Protein AF-A0AAV7H1K3-F1 (afdb_monomer_lite)

pLDDT: mean 70.18, std 17.53, range [33.03, 95.19]

Secondary structure (DSSP, 8-state):
--------------HHHHHHHHHHHHHHHHHHHHHHHHHHH--HHHHHTS-HHHHHHHHHHHHHHHHHHHHHHHHHTT--SSS-THHHHHHHHHHHHHHHHH--SS-HHHHHHHHHHHHHHHHHHHHHHHS---GGGS--HHHHHHHHHHH-TT--HHHHHHHHHHHTT-S-SSSTTTTSTTS------------HHHHHHHHHHHHHHHHH--------SS---------------

Foldseek 3Di:
DDDDDDPDPPPPDPVVVVVVVVVVVVVVVVLVVVVVVLVVCPDPVNLVPDDLVVSLVSLLVVLVSVLVVLCVVCVVLVHDPVPDPVNVLSVVVSVLSSVCSNDVDDCVVVSVVVVVVSVVVSVVVVVVSVDDDPPVPPPQLVVVLVVVCVVCVPDDPVRNVVSVCVNVVVDPPDDDVPPPVPDDDDDDDDDDDPPPVNVVVVVVVVVCCVVPDDPDPDPPDPDDDPDDPDDDDDDDD

Sequence (237 aa):
MGGQRSEIGDTVIPVAVLESLRESLSCVDELKGNIERFLLLAEPDVLAELTPLQRARAFLVMATSASALFSVRLRCSGIRTDEHPIRTELVSFAVLLVRCAVDDSHIGFLLQERLGLHEDKLRKYNDWNKAPLRPSLKLNPQAATRFIERSLPDLAPEQRKSLHDISRGKGDRTTSFMTSRAKKKAKYQSPEKQSVRAAAQEFLEKAARELFGSNDSSVKGPLQHLNSDNEYNEQMD

Structure (mmCIF, N/CA/C/O backbone):
data_AF-A0AAV7H1K3-F1
#
_entry.id   AF-A0AAV7H1K3-F1
#
loop_
_atom_site.group_PDB
_atom_site.id
_atom_site.type_symbol
_atom_site.label_atom_id
_atom_site.label_alt_id
_atom_site.label_comp_id
_atom_site.label_asym_id
_atom_site.label_entity_id
_atom_site.label_seq_id
_atom_site.pdbx_PDB_ins_code
_atom_site.Cartn_x
_atom_site.Cartn_y
_atom_site.Cartn_z
_atom_site.occupancy
_atom_site.B_iso_or_equiv
_atom_site.auth_seq_id
_atom_site.auth_comp_id
_atom_site.auth_asym_id
_atom_site.auth_atom_id
_atom_site.pdbx_PDB_model_num
ATOM 1 N N . MET A 1 1 ? 0.517 -18.044 -51.514 1.00 36.69 1 MET A N 1
ATOM 2 C CA . MET A 1 1 ? 0.903 -16.763 -50.884 1.00 36.69 1 MET A CA 1
ATOM 3 C C . MET A 1 1 ? 0.622 -16.869 -49.389 1.00 36.69 1 MET A C 1
ATOM 5 O O . MET A 1 1 ? -0.477 -16.557 -48.959 1.00 36.69 1 MET A O 1
ATOM 9 N N . GLY A 1 2 ? 1.559 -17.428 -48.619 1.00 33.03 2 GLY A N 1
ATOM 10 C CA . GLY A 1 2 ? 1.433 -17.577 -47.166 1.00 33.03 2 GLY A CA 1
ATOM 11 C C . GLY A 1 2 ? 2.314 -16.543 -46.477 1.00 33.03 2 GLY A C 1
ATOM 12 O O . GLY A 1 2 ? 3.533 -16.677 -46.498 1.00 33.03 2 GLY A O 1
ATOM 13 N N . GLY A 1 3 ? 1.704 -15.491 -45.935 1.00 35.22 3 GLY A N 1
ATOM 14 C CA . GLY A 1 3 ? 2.397 -14.481 -45.141 1.00 35.22 3 GLY A CA 1
ATOM 15 C C . GLY A 1 3 ? 2.589 -14.989 -43.718 1.00 35.22 3 GLY A C 1
ATOM 16 O O . GLY A 1 3 ? 1.637 -15.019 -42.943 1.00 35.22 3 GLY A O 1
ATOM 17 N N . GLN A 1 4 ? 3.810 -15.399 -43.379 1.00 38.25 4 GLN A N 1
ATOM 18 C CA . GLN A 1 4 ? 4.185 -15.656 -41.992 1.00 38.25 4 GLN A CA 1
ATOM 19 C C . GLN A 1 4 ? 4.263 -14.316 -41.253 1.00 38.25 4 GLN A C 1
ATOM 21 O O . GLN A 1 4 ? 5.035 -13.426 -41.614 1.00 38.25 4 GLN A O 1
ATOM 26 N N . ARG A 1 5 ? 3.401 -14.173 -40.239 1.00 38.81 5 ARG A N 1
ATOM 27 C CA . ARG A 1 5 ? 3.454 -13.113 -39.230 1.00 38.81 5 ARG A CA 1
ATOM 28 C C . ARG A 1 5 ? 4.834 -13.140 -38.577 1.00 38.81 5 ARG A C 1
ATOM 30 O O . ARG A 1 5 ? 5.255 -14.171 -38.069 1.00 38.81 5 ARG A O 1
ATOM 37 N N . SER A 1 6 ? 5.502 -11.993 -38.598 1.00 39.59 6 SER A N 1
ATOM 38 C CA . SER A 1 6 ? 6.749 -11.751 -37.882 1.00 39.59 6 SER A CA 1
ATOM 39 C C . SER A 1 6 ? 6.513 -11.949 -36.385 1.00 39.59 6 SER A C 1
ATOM 41 O O . SER A 1 6 ? 5.816 -11.151 -35.760 1.00 39.59 6 SER A O 1
ATOM 43 N N . GLU A 1 7 ? 7.082 -13.013 -35.830 1.00 41.59 7 GLU A N 1
ATOM 44 C CA . GLU A 1 7 ? 7.190 -13.221 -34.391 1.00 41.59 7 GLU A CA 1
ATOM 45 C C . GLU A 1 7 ? 8.061 -12.099 -33.817 1.00 41.59 7 GLU A C 1
ATOM 47 O O . GLU A 1 7 ? 9.241 -11.948 -34.141 1.00 41.59 7 GLU A O 1
ATOM 52 N N . ILE A 1 8 ? 7.427 -11.238 -33.027 1.00 46.75 8 ILE A N 1
ATOM 53 C CA . ILE A 1 8 ? 8.105 -10.283 -32.159 1.00 46.75 8 ILE A CA 1
ATOM 54 C C . ILE A 1 8 ? 8.870 -11.142 -31.157 1.00 46.75 8 ILE A C 1
ATOM 56 O O . ILE A 1 8 ? 8.252 -11.955 -30.478 1.00 46.75 8 ILE A O 1
ATOM 60 N N . GLY A 1 9 ? 10.198 -11.003 -31.119 1.00 43.25 9 GLY A N 1
ATOM 61 C CA . GLY A 1 9 ? 11.055 -11.712 -30.175 1.00 43.25 9 GLY A CA 1
ATOM 62 C C . GLY A 1 9 ? 10.531 -11.527 -28.758 1.00 43.25 9 GLY A C 1
ATOM 63 O O . GLY A 1 9 ? 10.649 -10.444 -28.187 1.00 43.25 9 GLY A O 1
ATOM 64 N N . ASP A 1 10 ? 9.914 -12.586 -28.250 1.00 49.34 10 ASP A N 1
ATOM 65 C CA . ASP A 1 10 ? 9.317 -12.669 -26.932 1.00 49.34 10 ASP A CA 1
ATOM 66 C C . ASP A 1 10 ? 10.449 -12.486 -25.918 1.00 49.34 10 ASP A C 1
ATOM 68 O O . ASP A 1 10 ? 11.367 -13.306 -25.829 1.00 49.34 10 ASP A O 1
ATOM 72 N N . THR A 1 11 ? 10.474 -11.363 -25.200 1.00 57.22 11 THR A N 1
ATOM 73 C CA . THR A 1 11 ? 11.282 -11.265 -23.984 1.00 57.22 11 THR A CA 1
ATOM 74 C C . THR A 1 11 ? 10.721 -12.304 -23.030 1.00 57.22 11 THR A C 1
ATOM 76 O O . THR A 1 11 ? 9.735 -12.035 -22.352 1.00 57.22 11 THR A O 1
ATOM 79 N N . VAL A 1 12 ? 11.311 -13.501 -23.037 1.00 77.00 12 VAL A N 1
ATOM 80 C CA . VAL A 1 12 ? 10.865 -14.641 -22.235 1.00 77.00 12 VAL A CA 1
ATOM 81 C C . VAL A 1 12 ? 11.054 -14.285 -20.765 1.00 77.00 12 VAL A C 1
ATOM 83 O O . VAL A 1 12 ? 12.130 -14.450 -20.189 1.00 77.00 12 VAL A O 1
ATOM 86 N N . ILE A 1 13 ? 10.007 -13.723 -20.164 1.00 80.88 13 ILE A N 1
ATOM 87 C CA . ILE A 1 13 ? 9.922 -13.523 -18.723 1.00 80.88 13 ILE A CA 1
ATOM 88 C C . ILE A 1 13 ? 9.942 -14.926 -18.108 1.00 80.88 13 ILE A C 1
ATOM 90 O O . ILE A 1 13 ? 9.146 -15.771 -18.528 1.00 80.88 13 ILE A O 1
ATOM 94 N N . PRO A 1 14 ? 10.830 -15.215 -17.140 1.00 90.62 14 PRO A N 1
ATOM 95 C CA . PRO A 1 14 ? 10.857 -16.525 -16.511 1.00 90.62 14 PRO A CA 1
ATOM 96 C C . PRO A 1 14 ? 9.479 -16.865 -15.942 1.00 90.62 14 PRO A C 1
ATOM 98 O O . PRO A 1 14 ? 8.889 -16.054 -15.229 1.00 90.62 14 PRO A O 1
ATOM 101 N N . VAL A 1 15 ? 8.983 -18.072 -16.219 1.00 88.62 15 VAL A N 1
ATOM 102 C CA . VAL A 1 15 ? 7.660 -18.529 -15.755 1.00 88.62 15 VAL A CA 1
ATOM 103 C C . VAL A 1 15 ? 7.523 -18.375 -14.238 1.00 88.62 15 VAL A C 1
ATOM 105 O O . VAL A 1 15 ? 6.492 -17.920 -13.762 1.00 88.62 15 VAL A O 1
ATOM 108 N N . ALA A 1 16 ? 8.598 -18.625 -13.486 1.00 91.38 16 ALA A N 1
ATOM 109 C CA . ALA A 1 16 ? 8.637 -18.413 -12.039 1.00 91.38 16 ALA A CA 1
ATOM 110 C C . ALA A 1 16 ? 8.295 -16.968 -11.616 1.00 91.38 16 ALA A C 1
ATOM 112 O O . ALA A 1 16 ? 7.632 -16.761 -10.604 1.00 91.38 16 ALA A O 1
ATOM 113 N N . VAL A 1 17 ? 8.711 -15.963 -12.395 1.00 90.81 17 VAL A N 1
ATOM 114 C CA . VAL A 1 17 ? 8.380 -14.555 -12.129 1.00 90.81 17 VAL A CA 1
ATOM 115 C C . VAL A 1 17 ? 6.903 -14.292 -12.419 1.00 90.81 17 VAL A C 1
ATOM 117 O O . VAL A 1 17 ? 6.251 -13.598 -11.646 1.00 90.81 17 VAL A O 1
ATOM 120 N N . LEU A 1 18 ? 6.358 -14.858 -13.499 1.00 90.69 18 LEU A N 1
ATOM 121 C CA . LEU A 1 18 ? 4.937 -14.713 -13.835 1.00 90.69 18 LEU A CA 1
ATOM 122 C C . LEU A 1 18 ? 4.026 -15.370 -12.795 1.00 90.69 18 LEU A C 1
ATOM 124 O O . LEU A 1 18 ? 3.034 -14.763 -12.398 1.00 90.69 18 LEU A O 1
ATOM 128 N N . GLU A 1 19 ? 4.374 -16.568 -12.328 1.00 93.56 19 GLU A N 1
ATOM 129 C CA . GLU A 1 19 ? 3.621 -17.255 -11.275 1.00 93.56 19 GLU A CA 1
ATOM 130 C C . GLU A 1 19 ? 3.705 -16.490 -9.949 1.00 93.56 19 GLU A C 1
ATOM 132 O O . GLU A 1 19 ? 2.672 -16.199 -9.352 1.00 93.56 19 GLU A O 1
ATOM 137 N N . SER A 1 20 ? 4.888 -16.001 -9.556 1.00 93.69 20 SER A N 1
ATOM 138 C CA . SER A 1 20 ? 5.027 -15.163 -8.355 1.00 93.69 20 SER A CA 1
ATOM 139 C C . SER A 1 20 ? 4.220 -13.856 -8.436 1.00 93.69 20 SER A C 1
ATOM 141 O O . SER A 1 20 ? 3.643 -13.406 -7.441 1.00 93.69 20 SER A O 1
ATOM 143 N N . LEU A 1 21 ? 4.126 -13.246 -9.624 1.00 91.19 21 LEU A N 1
ATOM 144 C CA . LEU A 1 21 ? 3.277 -12.073 -9.853 1.00 91.19 21 LEU A CA 1
ATOM 145 C C . LEU A 1 21 ? 1.785 -12.414 -9.764 1.00 91.19 21 LEU A C 1
ATOM 147 O O . LEU A 1 21 ? 1.028 -11.634 -9.188 1.00 91.19 21 LEU A O 1
ATOM 151 N N . ARG A 1 22 ? 1.357 -13.561 -10.305 1.00 93.12 22 ARG A N 1
ATOM 152 C CA . ARG A 1 22 ? -0.032 -14.041 -10.203 1.00 93.12 22 ARG A CA 1
ATOM 153 C C . ARG A 1 22 ? -0.428 -14.323 -8.761 1.00 93.12 22 ARG A C 1
ATOM 155 O O . ARG A 1 22 ? -1.486 -13.872 -8.332 1.00 93.12 22 ARG A O 1
ATOM 162 N N . GLU A 1 23 ? 0.432 -15.003 -8.011 1.00 95.19 23 GLU A N 1
ATOM 163 C CA . GLU A 1 23 ? 0.243 -15.249 -6.580 1.00 95.19 23 GLU A CA 1
ATOM 164 C C . GLU A 1 23 ? 0.133 -13.930 -5.812 1.00 95.19 23 GLU A C 1
ATOM 166 O O . GLU A 1 23 ? -0.815 -13.721 -5.057 1.00 95.19 23 GLU A O 1
ATOM 171 N N . SER A 1 24 ? 1.056 -12.995 -6.062 1.00 91.31 24 SER A N 1
ATOM 172 C CA . SER A 1 24 ? 1.040 -11.676 -5.422 1.00 91.31 24 SER A CA 1
ATOM 173 C C . SER A 1 24 ? -0.242 -10.899 -5.735 1.00 91.31 24 SER A C 1
ATOM 175 O O . SER A 1 24 ? -0.800 -10.263 -4.843 1.00 91.31 24 SER A O 1
ATOM 177 N N . LEU A 1 25 ? -0.732 -10.963 -6.977 1.00 92.38 25 LEU A N 1
ATOM 178 C CA . LEU A 1 25 ? -1.988 -10.329 -7.381 1.00 92.38 25 LEU A CA 1
ATOM 179 C C . LEU A 1 25 ? -3.192 -10.958 -6.666 1.00 92.38 25 LEU A C 1
ATOM 181 O O . LEU A 1 25 ? -3.999 -10.229 -6.097 1.00 92.38 25 LEU A O 1
ATOM 185 N N . SER A 1 26 ? -3.264 -12.292 -6.617 1.00 94.81 26 SER A N 1
ATOM 186 C CA . SER A 1 26 ? -4.319 -13.013 -5.893 1.00 94.81 26 SER A CA 1
ATOM 187 C C . SER A 1 26 ? -4.345 -12.641 -4.406 1.00 94.81 26 SER A C 1
ATOM 189 O O . SER A 1 26 ? -5.413 -12.396 -3.848 1.00 94.81 26 SER A O 1
ATOM 191 N N . CYS A 1 27 ? -3.174 -12.538 -3.768 1.00 91.69 27 CYS A N 1
ATOM 192 C CA . CYS A 1 27 ? -3.054 -12.096 -2.378 1.00 91.69 27 CYS A CA 1
ATOM 193 C C . CYS A 1 27 ? -3.555 -10.656 -2.176 1.00 91.69 27 CYS A C 1
ATOM 195 O O . CYS A 1 27 ? -4.186 -10.354 -1.164 1.00 91.69 27 CYS A O 1
ATOM 197 N N . VAL A 1 28 ? -3.279 -9.751 -3.123 1.00 90.06 28 VAL A N 1
ATOM 198 C CA . VAL A 1 28 ? -3.756 -8.359 -3.063 1.00 90.06 28 VAL A CA 1
ATOM 199 C C . VAL A 1 28 ? -5.277 -8.285 -3.217 1.00 90.06 28 VAL A C 1
ATOM 201 O O . VAL A 1 28 ? -5.910 -7.513 -2.497 1.00 90.06 28 VAL A O 1
ATOM 204 N N . ASP A 1 29 ? -5.869 -9.093 -4.096 1.00 92.06 29 ASP A N 1
ATOM 205 C CA . ASP A 1 29 ? -7.324 -9.146 -4.280 1.00 92.06 29 ASP A CA 1
ATOM 206 C C . ASP A 1 29 ? -8.043 -9.692 -3.036 1.00 92.06 29 ASP A C 1
ATOM 208 O O . ASP A 1 29 ? -9.052 -9.131 -2.599 1.00 92.06 29 ASP A O 1
ATOM 212 N N . GLU A 1 30 ? -7.496 -10.733 -2.405 1.00 93.69 30 GLU A N 1
ATOM 213 C CA . GLU A 1 30 ? -8.017 -11.251 -1.137 1.00 93.69 30 GLU A CA 1
ATOM 214 C C . GLU A 1 30 ? -7.911 -10.206 -0.016 1.00 93.69 30 GLU A C 1
ATOM 216 O O . GLU A 1 30 ? -8.881 -9.943 0.705 1.00 93.69 30 GLU A O 1
ATOM 221 N N . LEU A 1 31 ? -6.748 -9.554 0.101 1.00 88.88 31 LEU A N 1
ATOM 222 C CA . LEU A 1 31 ? -6.521 -8.492 1.076 1.00 88.88 31 LEU A CA 1
ATOM 223 C C . LEU A 1 31 ? -7.506 -7.337 0.884 1.00 88.88 31 LEU A C 1
ATOM 225 O O . LEU A 1 31 ? -8.055 -6.836 1.865 1.00 88.88 31 LEU A O 1
ATOM 229 N N . LYS A 1 32 ? -7.762 -6.936 -0.366 1.00 89.94 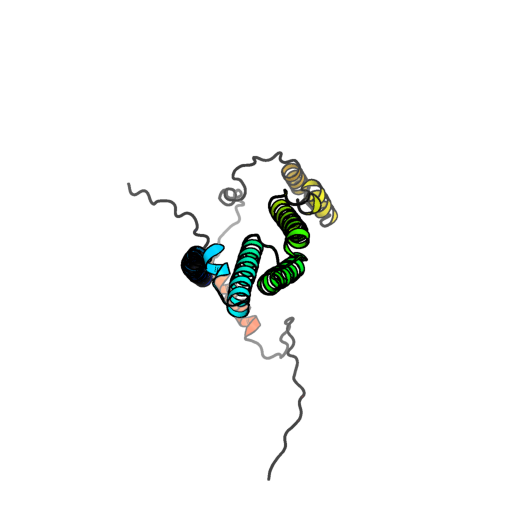32 LYS A N 1
ATOM 230 C CA . LYS A 1 32 ? -8.749 -5.907 -0.701 1.00 89.94 32 LYS A CA 1
ATOM 231 C C . LYS A 1 32 ? -10.130 -6.287 -0.171 1.00 89.94 32 LYS A C 1
ATOM 233 O O . LYS A 1 32 ? -10.723 -5.496 0.558 1.00 89.94 32 LYS A O 1
ATOM 238 N N . GLY A 1 33 ? -10.610 -7.496 -0.465 1.00 92.94 33 GLY A N 1
ATOM 239 C CA . GLY A 1 33 ? -11.918 -7.954 0.007 1.00 92.94 33 GLY A CA 1
ATOM 240 C C . GLY A 1 33 ? -12.025 -7.991 1.536 1.00 92.94 33 GLY A C 1
ATOM 241 O O . GLY A 1 33 ? -13.049 -7.605 2.100 1.00 92.94 33 GLY A O 1
ATOM 242 N N . ASN A 1 34 ? -10.959 -8.407 2.225 1.00 90.81 34 ASN A N 1
ATOM 243 C CA . ASN A 1 34 ? -10.920 -8.431 3.689 1.00 90.81 34 ASN A CA 1
ATOM 244 C C . ASN A 1 34 ? -10.911 -7.023 4.299 1.00 90.81 34 ASN A C 1
ATOM 246 O O . ASN A 1 34 ? -11.650 -6.767 5.250 1.00 90.81 34 ASN A O 1
ATOM 250 N N . ILE A 1 35 ? -10.120 -6.102 3.741 1.00 89.94 35 ILE A N 1
ATOM 251 C CA . ILE A 1 35 ? -10.057 -4.713 4.210 1.00 89.94 35 ILE A CA 1
ATOM 252 C C . ILE A 1 35 ? -11.375 -3.990 3.947 1.00 89.94 35 ILE A C 1
ATOM 254 O O . ILE A 1 35 ? -11.854 -3.298 4.835 1.00 89.94 35 ILE A O 1
ATOM 258 N N . GLU A 1 36 ? -11.998 -4.169 2.782 1.00 91.06 36 GLU A N 1
ATOM 259 C CA . GLU A 1 36 ? -13.300 -3.561 2.482 1.00 91.06 36 GLU A CA 1
ATOM 260 C C . GLU A 1 36 ? -14.372 -4.021 3.476 1.00 91.06 36 GLU A C 1
ATOM 262 O O . GLU A 1 36 ? -15.069 -3.191 4.055 1.00 91.06 36 GLU A O 1
ATOM 267 N N . ARG A 1 37 ? -14.451 -5.328 3.759 1.00 91.81 37 ARG A N 1
ATOM 268 C CA . ARG A 1 37 ? -15.364 -5.864 4.785 1.00 91.81 37 ARG A CA 1
ATOM 269 C C . ARG A 1 37 ? -15.072 -5.301 6.169 1.00 91.81 37 ARG A C 1
ATOM 271 O O . ARG A 1 37 ? -15.999 -4.959 6.893 1.00 91.81 37 ARG A O 1
ATOM 278 N N . PHE A 1 38 ? -13.798 -5.215 6.538 1.00 90.31 38 PHE A N 1
ATOM 279 C CA . PHE A 1 38 ? -13.403 -4.662 7.825 1.00 90.31 38 PHE A CA 1
ATOM 280 C C . PHE A 1 38 ? -13.792 -3.182 7.937 1.00 90.31 38 PHE A C 1
ATOM 282 O O . PHE A 1 38 ? -14.374 -2.788 8.940 1.00 90.31 38 PHE A O 1
ATOM 289 N N . LEU A 1 39 ? -13.523 -2.375 6.907 1.00 88.31 39 LEU A N 1
ATOM 290 C CA . LEU A 1 39 ? -13.842 -0.945 6.887 1.00 88.31 39 LEU A CA 1
ATOM 291 C C . LEU A 1 39 ? -15.350 -0.681 6.921 1.00 88.31 39 LEU A C 1
ATOM 293 O O . LEU A 1 39 ? -15.766 0.260 7.585 1.00 88.31 39 LEU A O 1
ATOM 297 N N . LEU A 1 40 ? -16.160 -1.528 6.277 1.00 89.81 40 LEU A N 1
ATOM 298 C CA . LEU A 1 40 ? -17.624 -1.460 6.369 1.00 89.81 40 LEU A CA 1
ATOM 299 C C . LEU A 1 40 ? -18.142 -1.690 7.796 1.00 89.81 40 LEU A C 1
ATOM 301 O O . LEU A 1 40 ? -19.179 -1.154 8.161 1.00 89.81 40 LEU A O 1
ATOM 305 N N . LEU A 1 41 ? -17.441 -2.496 8.598 1.00 87.50 41 LEU A N 1
ATOM 306 C CA . LEU A 1 41 ? -17.799 -2.766 9.996 1.00 87.50 41 LEU A CA 1
ATOM 307 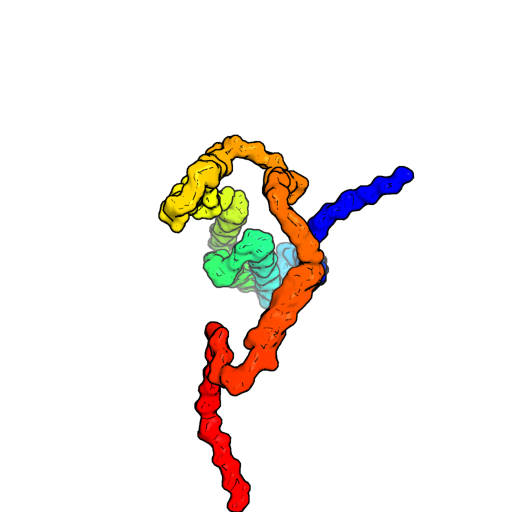C C . LEU A 1 41 ? -17.135 -1.792 10.981 1.00 87.50 41 LEU A C 1
ATOM 309 O O . LEU A 1 41 ? -17.549 -1.705 12.134 1.00 87.50 41 LEU A O 1
ATOM 313 N N . ALA A 1 42 ? -16.098 -1.077 10.547 1.00 85.62 42 ALA A N 1
ATOM 314 C CA . ALA A 1 42 ? -15.313 -0.149 11.354 1.00 85.62 42 ALA A CA 1
ATOM 315 C C . ALA A 1 42 ? -15.846 1.292 11.256 1.00 85.62 42 ALA A C 1
ATOM 317 O O . ALA A 1 42 ? -15.066 2.245 11.184 1.00 85.62 42 ALA A O 1
ATOM 318 N N . GLU A 1 43 ? -17.171 1.457 11.242 1.00 86.75 43 GLU A N 1
ATOM 319 C CA . GLU A 1 43 ? -17.791 2.780 11.314 1.00 86.75 43 GLU A CA 1
ATOM 320 C C . GLU A 1 43 ? -17.542 3.423 12.690 1.00 86.75 43 GLU A C 1
ATOM 322 O O . GLU A 1 43 ? -17.520 2.711 13.697 1.00 86.75 43 GLU A O 1
ATOM 327 N N . PRO A 1 44 ? -17.367 4.756 12.772 1.00 81.62 44 PRO A N 1
ATOM 328 C CA . PRO A 1 44 ? -17.051 5.441 14.026 1.00 81.62 44 PRO A CA 1
ATOM 329 C C . PRO A 1 44 ? -18.034 5.129 15.159 1.00 81.62 44 PRO A C 1
ATOM 331 O O . PRO A 1 44 ? -17.601 4.868 16.281 1.00 81.62 44 PRO A O 1
ATOM 334 N N . ASP A 1 45 ? -19.329 5.088 14.845 1.00 84.00 45 ASP A N 1
ATOM 335 C CA . ASP A 1 45 ? -20.393 4.821 15.816 1.00 84.00 45 ASP A CA 1
ATOM 336 C C . ASP A 1 45 ? -20.351 3.361 16.292 1.00 84.00 45 ASP A C 1
ATOM 338 O O . ASP A 1 45 ? -20.422 3.086 17.486 1.00 84.00 45 ASP A O 1
ATOM 342 N N . VAL A 1 46 ? -20.113 2.413 15.378 1.00 86.44 46 VAL A N 1
ATOM 343 C CA . VAL A 1 46 ? -19.964 0.984 15.706 1.00 86.44 46 VAL A CA 1
ATOM 344 C C . VAL A 1 46 ? -18.710 0.738 16.546 1.00 86.44 46 VAL A C 1
ATOM 346 O O . VAL A 1 46 ? -18.729 -0.048 17.492 1.00 86.44 46 VAL A O 1
ATOM 349 N N . LEU A 1 47 ? -17.609 1.423 16.228 1.00 85.00 47 LEU A N 1
ATOM 350 C CA . LEU A 1 47 ? -16.370 1.345 16.997 1.00 85.00 47 LEU A CA 1
ATOM 351 C C . LEU A 1 47 ? -16.522 1.960 18.391 1.00 85.00 47 LEU A C 1
ATOM 353 O O . LEU A 1 47 ? -15.855 1.490 19.312 1.00 85.00 47 LEU A O 1
ATOM 357 N N . ALA A 1 48 ? -17.365 2.983 18.560 1.00 84.50 48 ALA A N 1
ATOM 358 C CA . ALA A 1 48 ? -17.622 3.618 19.850 1.00 84.50 48 ALA A CA 1
ATOM 359 C C . ALA A 1 48 ? -18.357 2.689 20.833 1.00 84.50 48 ALA A C 1
ATOM 361 O O . ALA A 1 48 ? -18.078 2.752 22.029 1.00 84.50 48 ALA A O 1
ATOM 362 N N . GLU A 1 49 ? -19.204 1.787 20.328 1.00 88.00 49 GLU A N 1
ATOM 363 C CA . GLU A 1 49 ? -19.921 0.768 21.114 1.00 88.00 49 GLU A CA 1
ATOM 364 C C . GLU A 1 49 ? -19.018 -0.391 21.589 1.00 88.00 49 GLU A C 1
ATOM 366 O O . GLU A 1 49 ? -19.398 -1.192 22.447 1.00 88.00 49 GLU A O 1
ATOM 371 N N . LEU A 1 50 ? -17.802 -0.515 21.044 1.00 84.06 50 LEU A N 1
ATOM 372 C CA . LEU A 1 50 ? -16.856 -1.551 21.457 1.00 84.06 50 LEU A CA 1
ATOM 373 C C . LEU A 1 50 ? -16.225 -1.231 22.815 1.00 84.06 50 LEU A C 1
ATOM 375 O O . LEU A 1 50 ? -15.909 -0.085 23.133 1.00 84.06 50 LEU A O 1
ATOM 379 N N . THR A 1 51 ? -15.897 -2.279 23.581 1.00 85.25 51 THR A N 1
ATOM 380 C CA . THR A 1 51 ? -15.061 -2.101 24.779 1.00 85.25 51 THR A CA 1
ATOM 381 C C . THR A 1 51 ? -13.723 -1.448 24.399 1.00 85.25 51 THR A C 1
ATOM 383 O O . THR A 1 51 ? -13.192 -1.747 23.322 1.00 85.25 51 THR A O 1
ATOM 386 N N . PRO A 1 52 ? -13.100 -0.634 25.274 1.00 81.31 52 PRO A N 1
ATOM 387 C CA . PRO A 1 52 ? -11.836 0.042 24.960 1.00 81.31 52 PRO A CA 1
ATOM 388 C C . PRO A 1 52 ? -10.742 -0.904 24.437 1.00 81.31 52 PRO A C 1
ATOM 390 O O . PRO A 1 52 ? -9.999 -0.566 23.518 1.00 81.31 52 PRO A O 1
ATOM 393 N N . LEU A 1 53 ? -10.689 -2.139 24.950 1.00 79.31 53 LEU A N 1
ATOM 394 C CA . LEU A 1 53 ? -9.766 -3.172 24.476 1.00 79.31 53 LEU A CA 1
ATOM 395 C C . LEU A 1 53 ? -10.088 -3.659 23.052 1.00 79.31 53 LEU A C 1
ATOM 397 O O . LEU A 1 53 ? -9.180 -3.824 22.237 1.00 79.31 53 LEU A O 1
ATOM 401 N N . GLN A 1 54 ? -11.361 -3.921 22.744 1.00 82.12 54 GLN A N 1
ATOM 402 C CA . GLN A 1 54 ? -11.787 -4.335 21.401 1.00 82.12 54 GLN A CA 1
ATOM 403 C C . GLN A 1 54 ? -11.586 -3.207 20.387 1.00 82.12 54 GLN A C 1
ATOM 405 O O . GLN A 1 54 ? -11.046 -3.444 19.307 1.00 82.12 54 GLN A O 1
ATOM 410 N N . ARG A 1 55 ? -11.929 -1.978 20.774 1.00 83.12 55 ARG A N 1
ATOM 411 C CA . ARG A 1 55 ? -11.701 -0.763 19.995 1.00 83.12 55 ARG A CA 1
ATOM 412 C C . ARG A 1 55 ? -10.214 -0.588 19.679 1.00 83.12 55 ARG A C 1
ATOM 414 O O . ARG A 1 55 ? -9.844 -0.457 18.515 1.00 83.12 55 ARG A O 1
ATOM 421 N N . ALA A 1 56 ? -9.338 -0.710 20.677 1.00 78.56 56 ALA A N 1
ATOM 422 C CA . ALA A 1 56 ? -7.887 -0.643 20.484 1.00 78.56 56 ALA A CA 1
ATOM 423 C C . ALA A 1 56 ? -7.353 -1.722 19.530 1.00 78.56 56 ALA A C 1
ATOM 425 O O . ALA A 1 56 ? -6.494 -1.434 18.696 1.00 78.56 56 ALA A O 1
ATOM 426 N N . ARG A 1 57 ? -7.884 -2.950 19.597 1.00 82.38 57 ARG A N 1
ATOM 427 C CA . ARG A 1 57 ? -7.536 -4.021 18.647 1.00 82.38 57 ARG A CA 1
ATOM 428 C C . ARG A 1 57 ? -7.969 -3.682 17.222 1.00 82.38 57 ARG A C 1
ATOM 430 O O . ARG A 1 57 ? -7.173 -3.872 16.307 1.00 82.38 57 ARG A O 1
ATOM 437 N N . ALA A 1 58 ? -9.175 -3.149 17.031 1.00 85.56 58 ALA A N 1
ATOM 438 C CA . ALA A 1 58 ? -9.652 -2.718 15.717 1.00 85.56 58 ALA A CA 1
ATOM 439 C C . ALA A 1 58 ? -8.749 -1.622 15.122 1.00 85.56 58 ALA A C 1
ATOM 441 O O . ALA A 1 58 ? -8.285 -1.747 13.988 1.00 85.56 58 ALA A O 1
ATOM 442 N N . PHE A 1 59 ? -8.400 -0.600 15.911 1.00 83.19 59 PHE A N 1
ATOM 443 C CA . PHE A 1 59 ? -7.481 0.460 15.483 1.00 83.19 59 PHE A CA 1
ATOM 444 C C . PHE A 1 59 ? -6.060 -0.045 15.202 1.00 83.19 59 PHE A C 1
ATOM 446 O O . PHE A 1 59 ? -5.438 0.396 14.234 1.00 83.19 59 PHE A O 1
ATOM 453 N N . LEU A 1 60 ? -5.551 -1.003 15.985 1.00 82.81 60 LEU A N 1
ATOM 454 C CA . LEU A 1 60 ? -4.262 -1.641 15.713 1.00 82.81 60 LEU A CA 1
ATOM 455 C C . LEU A 1 60 ? -4.280 -2.375 14.366 1.00 82.81 60 LEU A C 1
ATOM 457 O O . LEU A 1 60 ? -3.345 -2.232 13.577 1.00 82.81 60 LEU A O 1
ATOM 461 N N . VAL A 1 61 ? -5.343 -3.130 14.077 1.00 85.31 61 VAL A N 1
ATOM 462 C CA . VAL A 1 61 ? -5.509 -3.832 12.794 1.00 85.31 61 VAL A CA 1
ATOM 463 C C . VAL A 1 61 ? -5.579 -2.838 11.633 1.00 85.31 61 VAL A C 1
ATOM 465 O O . VAL A 1 61 ? -4.896 -3.038 10.629 1.00 85.31 61 VAL A O 1
ATOM 468 N N . MET A 1 62 ? -6.304 -1.723 11.773 1.00 83.12 62 MET A N 1
ATOM 469 C CA . MET A 1 62 ? -6.324 -0.671 10.746 1.00 83.12 62 MET A CA 1
ATOM 470 C C . MET A 1 62 ? -4.943 -0.070 10.507 1.00 83.12 62 MET A C 1
ATOM 472 O O . MET A 1 62 ? -4.491 0.023 9.366 1.00 83.12 62 MET A O 1
ATOM 476 N N . ALA A 1 63 ? -4.250 0.316 11.577 1.00 80.50 63 ALA A N 1
ATOM 477 C CA . ALA A 1 63 ? -2.960 0.978 11.468 1.00 80.50 63 ALA A CA 1
ATOM 478 C C . ALA A 1 63 ? -1.879 0.061 10.881 1.00 80.50 63 ALA A C 1
ATOM 480 O O . ALA A 1 63 ? -1.077 0.488 10.046 1.00 80.50 63 ALA A O 1
ATOM 481 N N . THR A 1 64 ? -1.867 -1.208 11.294 1.00 81.88 64 THR A N 1
ATOM 482 C CA . THR A 1 64 ? -0.945 -2.223 10.766 1.00 81.88 64 THR A CA 1
ATOM 483 C C . THR A 1 64 ? -1.234 -2.517 9.297 1.00 81.88 64 THR A C 1
ATOM 485 O O . THR A 1 64 ? -0.304 -2.498 8.490 1.00 81.88 64 THR A O 1
ATOM 488 N N . SER A 1 65 ? -2.507 -2.674 8.921 1.00 84.88 65 SER A N 1
ATOM 489 C CA . SER A 1 65 ? -2.925 -2.884 7.528 1.00 84.88 65 SER A CA 1
ATOM 490 C C . SER A 1 65 ? -2.548 -1.700 6.634 1.00 84.88 65 SER A C 1
ATOM 492 O O . SER A 1 65 ? -1.921 -1.887 5.592 1.00 84.88 65 SER A O 1
ATOM 494 N N . ALA A 1 66 ? -2.841 -0.467 7.062 1.00 83.00 66 ALA A N 1
ATOM 495 C CA . ALA A 1 66 ? -2.485 0.747 6.326 1.00 83.00 66 ALA A CA 1
ATOM 496 C C . ALA A 1 66 ? -0.963 0.887 6.142 1.00 83.00 66 ALA A C 1
ATOM 498 O O . ALA A 1 66 ? -0.487 1.192 5.046 1.00 83.00 66 ALA A O 1
ATOM 499 N N . SER A 1 67 ? -0.188 0.598 7.191 1.00 81.38 67 SER A N 1
ATOM 500 C CA . SER A 1 67 ? 1.280 0.635 7.152 1.00 81.38 67 SER A CA 1
ATOM 501 C C . SER A 1 67 ? 1.871 -0.433 6.229 1.00 81.38 67 SER A C 1
ATOM 503 O O . SER A 1 67 ? 2.818 -0.161 5.482 1.00 81.38 67 SER A O 1
ATOM 505 N N . ALA A 1 68 ? 1.304 -1.642 6.245 1.00 82.88 68 ALA A N 1
ATOM 506 C CA . ALA A 1 68 ? 1.700 -2.731 5.362 1.00 82.88 68 ALA A CA 1
ATOM 507 C C . ALA A 1 68 ? 1.397 -2.395 3.894 1.00 82.88 68 ALA A C 1
ATOM 509 O O . ALA A 1 68 ? 2.293 -2.478 3.054 1.00 82.88 68 ALA A O 1
ATOM 510 N N . LEU A 1 69 ? 0.185 -1.917 3.590 1.00 85.81 69 LEU A N 1
ATOM 511 C CA . LEU A 1 69 ? -0.207 -1.487 2.243 1.00 85.81 69 LEU A CA 1
ATOM 512 C C . LEU A 1 69 ? 0.684 -0.362 1.714 1.00 85.81 69 LEU A C 1
ATOM 514 O O . LEU A 1 69 ? 1.137 -0.400 0.567 1.00 85.81 69 LEU A O 1
ATOM 518 N N . PHE A 1 70 ? 0.979 0.629 2.555 1.00 82.31 70 PHE A N 1
ATOM 519 C CA . PHE A 1 70 ? 1.878 1.711 2.179 1.00 82.31 70 PHE A CA 1
ATOM 520 C C . PHE A 1 70 ? 3.291 1.187 1.877 1.00 82.31 70 PHE A C 1
ATOM 522 O O . PHE A 1 70 ? 3.904 1.579 0.883 1.00 82.31 70 PHE A O 1
ATOM 529 N N . SER A 1 71 ? 3.787 0.244 2.678 1.00 82.06 71 SER A N 1
ATOM 530 C CA . SER A 1 71 ? 5.085 -0.402 2.452 1.00 82.06 71 SER A CA 1
ATOM 531 C C . SER A 1 71 ? 5.117 -1.200 1.143 1.00 82.06 71 SER A C 1
ATOM 533 O O . SER A 1 71 ? 6.079 -1.090 0.382 1.00 82.06 71 SER A O 1
ATOM 535 N N . VAL A 1 72 ? 4.053 -1.947 0.828 1.00 85.56 72 VAL A N 1
ATOM 536 C CA . VAL A 1 72 ? 3.912 -2.662 -0.452 1.00 85.56 72 VAL A CA 1
ATOM 537 C C . VAL A 1 72 ? 3.928 -1.680 -1.623 1.00 85.56 72 VAL A C 1
ATOM 539 O O . VAL A 1 72 ? 4.678 -1.883 -2.577 1.00 85.56 72 VAL A O 1
ATOM 542 N N . ARG A 1 73 ? 3.190 -0.566 -1.534 1.00 85.62 73 ARG A N 1
ATOM 543 C CA . ARG A 1 73 ? 3.193 0.492 -2.558 1.00 85.62 73 ARG A CA 1
ATOM 544 C C . ARG A 1 73 ? 4.592 1.064 -2.798 1.00 85.62 73 ARG A C 1
ATOM 546 O O . ARG A 1 73 ? 4.976 1.270 -3.951 1.00 85.62 73 ARG A O 1
ATOM 553 N N . LEU A 1 74 ? 5.354 1.323 -1.735 1.00 82.44 74 LEU A N 1
ATOM 554 C CA . LEU A 1 74 ? 6.736 1.794 -1.854 1.00 82.44 74 LEU A CA 1
ATOM 555 C C . LEU A 1 74 ? 7.629 0.772 -2.560 1.00 82.44 74 LEU A C 1
ATOM 557 O O . LEU A 1 74 ? 8.357 1.140 -3.481 1.00 82.44 74 LEU A O 1
ATOM 561 N N . ARG A 1 75 ? 7.527 -0.508 -2.190 1.00 82.94 75 ARG A N 1
ATOM 562 C CA . ARG A 1 75 ? 8.292 -1.588 -2.831 1.00 82.94 75 ARG A CA 1
ATOM 563 C C . ARG A 1 75 ? 7.933 -1.745 -4.308 1.00 82.94 75 ARG A C 1
ATOM 565 O O . ARG A 1 75 ? 8.833 -1.850 -5.133 1.00 82.94 75 ARG A O 1
ATOM 572 N N . CYS A 1 76 ? 6.651 -1.641 -4.656 1.00 83.56 76 CYS A N 1
ATOM 573 C CA . CYS A 1 76 ? 6.191 -1.631 -6.050 1.00 83.56 76 CYS A CA 1
ATOM 574 C C . CYS A 1 76 ? 6.692 -0.407 -6.837 1.00 83.56 76 CYS A C 1
ATOM 576 O O . CYS A 1 76 ? 6.778 -0.452 -8.058 1.00 83.56 76 CYS A O 1
ATOM 578 N N . SER A 1 77 ? 7.054 0.675 -6.142 1.00 82.38 77 SER A N 1
ATOM 579 C CA . SER A 1 77 ? 7.682 1.868 -6.728 1.00 82.38 77 SER A CA 1
ATOM 580 C C . SER A 1 77 ? 9.218 1.774 -6.771 1.00 82.38 77 SER A C 1
ATOM 582 O O . SER A 1 77 ? 9.878 2.737 -7.152 1.00 82.38 77 SER A O 1
ATOM 584 N N . GLY A 1 78 ? 9.802 0.641 -6.361 1.00 81.12 78 GLY A N 1
ATOM 585 C CA . GLY A 1 78 ? 11.249 0.409 -6.343 1.00 81.12 78 GLY A CA 1
ATOM 586 C C . GLY A 1 78 ? 11.979 0.968 -5.116 1.00 81.12 78 GLY A C 1
ATOM 587 O O . GLY A 1 78 ? 13.206 1.053 -5.122 1.00 81.12 78 GLY A O 1
ATOM 588 N N . ILE A 1 79 ? 11.260 1.354 -4.058 1.00 80.00 79 ILE A N 1
ATOM 589 C CA . ILE A 1 79 ? 11.850 1.928 -2.841 1.00 80.00 79 ILE A CA 1
ATOM 590 C C . ILE A 1 79 ? 12.005 0.846 -1.773 1.00 80.00 79 ILE A C 1
ATOM 592 O O . ILE A 1 79 ? 11.034 0.201 -1.370 1.00 80.00 79 ILE A O 1
ATOM 596 N N . ARG A 1 80 ? 13.232 0.681 -1.264 1.00 74.12 80 ARG A N 1
ATOM 597 C CA . ARG A 1 80 ? 13.526 -0.210 -0.134 1.00 74.12 80 ARG A CA 1
ATOM 598 C C . ARG A 1 80 ? 13.010 0.410 1.162 1.00 74.12 80 ARG A C 1
ATOM 600 O O . ARG A 1 80 ? 13.505 1.432 1.619 1.00 74.12 80 ARG A O 1
ATOM 607 N N . THR A 1 81 ? 12.008 -0.224 1.756 1.00 68.00 81 THR A N 1
ATOM 608 C CA . THR A 1 81 ? 11.315 0.239 2.969 1.00 68.00 81 THR A CA 1
ATOM 609 C C . THR A 1 81 ? 12.142 0.111 4.246 1.00 68.00 81 THR A C 1
ATOM 611 O O . THR A 1 81 ? 11.878 0.802 5.225 1.00 68.00 81 THR A O 1
ATOM 614 N N . ASP A 1 82 ? 13.130 -0.778 4.245 1.00 70.88 82 ASP A N 1
ATOM 615 C CA . ASP A 1 82 ? 13.823 -1.246 5.451 1.00 70.88 82 ASP A CA 1
ATOM 616 C C . ASP A 1 82 ? 14.783 -0.171 5.999 1.00 70.88 82 ASP A C 1
ATOM 618 O O . ASP A 1 82 ? 14.969 -0.041 7.209 1.00 70.88 82 ASP A O 1
ATOM 622 N N . GLU A 1 83 ? 15.305 0.661 5.094 1.00 66.25 83 GLU A N 1
ATOM 623 C CA . GLU A 1 83 ? 16.190 1.802 5.357 1.00 66.25 83 GLU A CA 1
ATOM 624 C C . GLU A 1 83 ? 15.447 3.151 5.260 1.00 66.25 83 GLU A C 1
ATOM 626 O O . GLU A 1 83 ? 16.031 4.213 5.478 1.00 66.25 83 GLU A O 1
ATOM 631 N N . HIS A 1 84 ? 14.150 3.139 4.930 1.00 68.06 84 HIS A N 1
ATOM 632 C CA . HIS A 1 84 ? 13.402 4.360 4.651 1.00 68.06 84 HIS A CA 1
ATOM 633 C C . HIS A 1 84 ? 12.829 4.981 5.943 1.00 68.06 84 HIS A C 1
ATOM 635 O O . HIS A 1 84 ? 12.158 4.284 6.713 1.00 68.06 84 HIS A O 1
ATOM 641 N N . PRO A 1 85 ? 12.988 6.303 6.170 1.00 69.88 85 PRO A N 1
ATOM 642 C CA . PRO A 1 85 ? 12.519 6.983 7.388 1.00 69.88 85 PRO A CA 1
ATOM 643 C C . PRO A 1 85 ? 10.996 6.914 7.596 1.00 69.88 85 PRO A C 1
ATOM 645 O O . PRO A 1 85 ? 10.502 7.112 8.698 1.00 69.88 85 PRO A O 1
ATOM 648 N N . ILE A 1 86 ? 10.233 6.562 6.560 1.00 72.62 86 ILE A N 1
ATOM 649 C CA . ILE A 1 86 ? 8.788 6.300 6.675 1.00 72.62 86 ILE A CA 1
ATOM 650 C C . ILE A 1 86 ? 8.458 5.172 7.655 1.00 72.62 86 ILE A C 1
ATOM 652 O O . ILE A 1 86 ? 7.382 5.174 8.237 1.00 72.62 86 ILE A O 1
ATOM 656 N N . ARG A 1 87 ? 9.354 4.196 7.849 1.00 72.75 87 ARG A N 1
ATOM 657 C CA . ARG A 1 87 ? 9.064 3.029 8.686 1.00 72.75 87 ARG A CA 1
ATOM 658 C C . ARG A 1 87 ? 8.818 3.441 10.136 1.00 72.75 87 ARG A C 1
ATOM 660 O O . ARG A 1 87 ? 7.883 2.950 10.758 1.00 72.75 87 ARG A O 1
ATOM 667 N N . THR A 1 88 ? 9.617 4.371 10.657 1.00 74.25 88 THR A N 1
ATOM 668 C CA . THR A 1 88 ? 9.444 4.901 12.018 1.00 74.25 88 THR A CA 1
ATOM 669 C C . THR A 1 88 ? 8.189 5.759 12.132 1.00 74.25 88 THR A C 1
ATOM 671 O O . THR A 1 88 ? 7.511 5.706 13.153 1.00 74.25 88 THR A O 1
ATOM 674 N N . GLU A 1 89 ? 7.832 6.493 11.076 1.00 72.38 89 GLU A N 1
ATOM 675 C CA . GLU A 1 89 ? 6.594 7.279 11.024 1.00 72.38 89 GLU A CA 1
ATOM 676 C C . GLU A 1 89 ? 5.342 6.388 11.023 1.00 72.38 89 GLU A C 1
ATOM 678 O O . GLU A 1 89 ? 4.399 6.672 11.754 1.00 72.38 89 GLU A O 1
ATOM 683 N N . LEU A 1 90 ? 5.350 5.277 10.280 1.00 72.12 90 LEU A N 1
ATOM 684 C CA . LEU A 1 90 ? 4.246 4.310 10.247 1.00 72.12 90 LEU A CA 1
ATOM 685 C C . LEU A 1 90 ? 4.042 3.614 11.600 1.00 72.12 90 LEU A C 1
ATOM 687 O O . LEU A 1 90 ? 2.916 3.497 12.081 1.00 72.12 90 LEU A O 1
ATOM 691 N N . VAL A 1 91 ? 5.134 3.210 12.257 1.00 72.50 91 VAL A N 1
ATOM 692 C CA . VAL A 1 91 ? 5.078 2.633 13.612 1.00 72.50 91 VAL A CA 1
ATOM 693 C C . VAL A 1 91 ? 4.590 3.671 14.626 1.00 72.50 91 VAL A C 1
ATOM 695 O O . VAL A 1 91 ? 3.724 3.367 15.444 1.00 72.50 91 VAL A O 1
ATOM 698 N N . SER A 1 92 ? 5.087 4.910 14.548 1.00 74.94 92 SER A N 1
ATOM 699 C CA . SER A 1 92 ? 4.637 6.011 15.408 1.00 74.94 92 SER A CA 1
ATOM 700 C C . SER A 1 92 ? 3.144 6.301 15.234 1.00 74.94 92 SER A C 1
ATOM 702 O O . SER A 1 92 ? 2.437 6.506 16.220 1.00 74.94 92 SER A O 1
ATOM 704 N N . PHE A 1 93 ? 2.650 6.289 13.995 1.00 72.88 93 PHE A N 1
ATOM 705 C CA . PHE A 1 93 ? 1.237 6.489 13.683 1.00 72.88 93 PHE A CA 1
ATOM 706 C C . PHE A 1 93 ? 0.358 5.369 14.258 1.00 72.88 93 PHE A C 1
ATOM 708 O O . PHE A 1 93 ? -0.687 5.642 14.847 1.00 72.88 93 PHE A O 1
ATOM 715 N N . ALA A 1 94 ? 0.805 4.113 14.171 1.00 70.88 94 ALA A N 1
ATOM 716 C CA . ALA A 1 94 ? 0.088 2.982 14.754 1.00 70.88 94 ALA A CA 1
ATOM 717 C C . ALA A 1 94 ? 0.007 3.052 16.284 1.00 70.88 94 ALA A C 1
ATOM 719 O O . ALA A 1 94 ? -1.068 2.866 16.854 1.00 70.88 94 ALA A O 1
ATOM 720 N N . VAL A 1 95 ? 1.115 3.387 16.951 1.00 72.94 95 VAL A N 1
ATOM 721 C CA . VAL A 1 95 ? 1.136 3.602 18.408 1.00 72.94 95 VAL A CA 1
ATOM 722 C C . VAL A 1 95 ? 0.187 4.732 18.802 1.00 72.94 95 VAL A C 1
ATOM 724 O O . VAL A 1 95 ? -0.483 4.649 19.831 1.00 72.94 95 VAL A O 1
ATOM 727 N N . LEU A 1 96 ? 0.110 5.777 17.976 1.00 71.88 96 LEU A N 1
ATOM 728 C CA . LEU A 1 96 ? -0.767 6.904 18.226 1.00 71.88 96 LEU A CA 1
ATOM 729 C C . LEU A 1 96 ? -2.246 6.520 18.170 1.00 71.88 96 LEU A C 1
ATOM 731 O O . LEU A 1 96 ? -2.954 6.783 19.137 1.00 71.88 96 LEU A O 1
ATOM 735 N N . LEU A 1 97 ? -2.679 5.853 17.097 1.00 70.31 97 LEU A N 1
ATOM 736 C CA . LEU A 1 97 ? -4.066 5.410 16.924 1.00 70.31 97 LEU A CA 1
ATOM 737 C C . LEU A 1 97 ? -4.532 4.461 18.033 1.00 70.31 97 LEU A C 1
ATOM 739 O O . LEU A 1 97 ? -5.650 4.582 18.527 1.00 70.31 97 LEU A O 1
ATOM 743 N N . VAL A 1 98 ? -3.670 3.537 18.462 1.00 70.44 98 VAL A N 1
ATOM 744 C CA . VAL A 1 98 ? -3.998 2.610 19.557 1.00 70.44 98 VAL A CA 1
ATOM 745 C C . VAL A 1 98 ? -4.179 3.355 20.873 1.00 70.44 98 VAL A C 1
ATOM 747 O O . VAL A 1 98 ? -5.080 3.034 21.642 1.00 70.44 98 VAL A O 1
ATOM 750 N N . ARG A 1 99 ? -3.362 4.379 21.124 1.00 70.62 99 ARG A N 1
ATOM 751 C CA . ARG A 1 99 ? -3.476 5.202 22.328 1.00 70.62 99 ARG A CA 1
ATOM 752 C C . ARG A 1 99 ? -4.771 6.027 22.338 1.00 70.62 99 ARG A C 1
ATOM 754 O O . ARG A 1 99 ? -5.369 6.172 23.394 1.00 70.62 99 ARG A O 1
ATOM 761 N N . CYS A 1 100 ? -5.260 6.473 21.174 1.00 64.38 100 CYS A N 1
ATOM 762 C CA . CYS A 1 100 ? -6.572 7.129 21.048 1.00 64.38 100 CYS A CA 1
ATOM 763 C C . CYS A 1 100 ? -7.727 6.239 21.498 1.00 64.38 100 CYS A C 1
ATOM 765 O O . CYS A 1 100 ? -8.663 6.712 22.125 1.00 64.38 100 CYS A O 1
ATOM 767 N N . ALA A 1 101 ? -7.674 4.953 21.151 1.00 64.25 101 ALA A N 1
ATOM 768 C CA . ALA A 1 101 ? -8.765 4.025 21.419 1.00 64.25 101 ALA A CA 1
ATOM 769 C C . ALA A 1 101 ? -8.988 3.764 22.920 1.00 64.25 101 ALA A C 1
ATOM 771 O O . ALA A 1 101 ? -10.053 3.273 23.307 1.00 64.25 101 ALA A O 1
ATOM 772 N N . VAL A 1 102 ? -7.972 4.064 23.736 1.00 64.19 102 VAL A N 1
ATOM 773 C CA . VAL A 1 102 ? -7.936 3.811 25.180 1.00 64.19 102 VAL A CA 1
ATOM 774 C C . VAL A 1 102 ? -8.296 5.061 25.996 1.00 64.19 102 VAL A C 1
ATOM 776 O O . VAL A 1 102 ? -8.885 4.912 27.062 1.00 64.19 102 VAL A O 1
ATOM 779 N N . ASP A 1 103 ? -8.022 6.270 25.492 1.00 61.56 103 ASP A N 1
ATOM 780 C CA . ASP A 1 103 ? -8.178 7.524 26.244 1.00 61.56 103 ASP A CA 1
ATOM 781 C C . ASP A 1 103 ? -9.309 8.409 25.662 1.00 61.56 103 ASP A C 1
ATOM 783 O O . ASP A 1 103 ? -9.088 9.213 24.756 1.00 61.56 103 ASP A O 1
ATOM 787 N N . ASP A 1 104 ? -10.527 8.296 26.212 1.00 59.22 104 ASP A N 1
ATOM 788 C CA . ASP A 1 104 ? -11.753 8.985 25.744 1.00 59.22 104 ASP A CA 1
ATOM 789 C C . ASP A 1 104 ? -11.841 10.489 26.095 1.00 59.22 104 ASP A C 1
ATOM 791 O O . ASP A 1 104 ? -12.852 11.141 25.836 1.00 59.22 104 ASP A O 1
ATOM 795 N N . SER A 1 105 ? -10.833 11.106 26.717 1.00 55.78 105 SER A N 1
ATOM 796 C CA . SER A 1 105 ? -10.950 12.506 27.156 1.00 55.78 105 SER A CA 1
ATOM 797 C C . SER A 1 105 ? -9.626 13.263 27.066 1.00 55.78 105 SER A C 1
ATOM 799 O O . SER A 1 105 ? -8.587 12.793 27.512 1.00 55.78 105 SER A O 1
ATOM 801 N N . HIS A 1 106 ? -9.677 14.461 26.476 1.00 54.91 106 HIS A N 1
ATOM 802 C CA . HIS A 1 106 ? -8.594 15.444 26.285 1.00 54.91 106 HIS A CA 1
ATOM 803 C C . HIS A 1 106 ? -7.537 15.221 25.191 1.00 54.91 106 HIS A C 1
ATOM 805 O O . HIS A 1 106 ? -6.911 16.201 24.785 1.00 54.91 106 HIS A O 1
ATOM 811 N N . ILE A 1 107 ? -7.348 14.020 24.638 1.00 57.94 107 ILE A N 1
ATOM 812 C CA . ILE A 1 107 ? -6.270 13.811 23.646 1.00 57.94 107 ILE A CA 1
ATOM 813 C C . ILE A 1 107 ? -6.709 14.158 22.207 1.00 57.94 107 ILE A C 1
ATOM 815 O O . ILE A 1 107 ? -5.864 14.474 21.372 1.00 57.94 107 ILE A O 1
ATOM 819 N N . GLY A 1 108 ? -8.014 14.178 21.906 1.00 56.97 108 GLY A N 1
ATOM 820 C CA . GLY A 1 108 ? -8.543 14.335 20.538 1.00 56.97 108 GLY A CA 1
ATOM 821 C C . GLY A 1 108 ? -8.016 15.551 19.758 1.00 56.97 108 GLY A C 1
ATOM 822 O O . GLY A 1 108 ? -7.711 15.435 18.575 1.00 56.97 108 GLY A O 1
ATOM 823 N N . PHE A 1 109 ? -7.815 16.696 20.420 1.00 55.56 109 PHE A N 1
ATOM 824 C CA . PHE A 1 109 ? -7.309 17.910 19.765 1.00 55.56 109 PHE A CA 1
ATOM 825 C C . PHE A 1 109 ? -5.814 17.820 19.409 1.00 55.56 109 PHE A C 1
ATOM 827 O O . PHE A 1 109 ? -5.432 18.038 18.261 1.00 55.56 109 PHE A O 1
ATOM 834 N N . LEU A 1 110 ? -4.970 17.418 20.369 1.00 58.66 110 LEU A N 1
ATOM 835 C CA . LEU A 1 110 ? -3.532 17.193 20.142 1.00 58.66 110 LEU A CA 1
ATOM 836 C C . LEU A 1 110 ? -3.286 16.066 19.129 1.00 58.66 110 LEU A C 1
ATOM 838 O O . LEU A 1 110 ? -2.260 16.020 18.452 1.00 58.66 110 LEU A O 1
ATOM 842 N N . LEU A 1 111 ? -4.235 15.141 19.031 1.00 58.12 111 LEU A N 1
ATOM 843 C CA . LEU A 1 111 ? -4.241 14.062 18.061 1.00 58.12 111 LEU A CA 1
ATOM 844 C C . LEU A 1 111 ? -4.545 14.530 16.653 1.00 58.12 111 LEU A C 1
ATOM 846 O O . LEU A 1 111 ? -3.828 14.127 15.747 1.00 58.12 111 LEU A O 1
ATOM 850 N N . GLN A 1 112 ? -5.554 15.377 16.467 1.00 63.28 112 GLN A N 1
ATOM 851 C CA . GLN A 1 112 ? -5.890 15.926 15.156 1.00 63.28 112 GLN A CA 1
ATOM 852 C C . GLN A 1 112 ? -4.683 16.650 14.544 1.00 63.28 112 GLN A C 1
ATOM 854 O O . GLN A 1 112 ? -4.332 16.423 13.387 1.00 63.28 112 GLN A O 1
ATOM 859 N N . GLU A 1 113 ? -3.995 17.460 15.354 1.00 68.88 113 GLU A N 1
ATOM 860 C CA . GLU A 1 113 ? -2.779 18.170 14.952 1.00 68.88 113 GLU A CA 1
ATOM 861 C C . GLU A 1 113 ? -1.647 17.197 14.579 1.00 68.88 113 GLU A C 1
ATOM 863 O O . GLU A 1 113 ? -0.976 17.351 13.555 1.00 68.88 113 GLU A O 1
ATOM 868 N N . ARG A 1 114 ? -1.464 16.132 15.367 1.00 69.12 114 ARG A N 1
ATOM 869 C CA . ARG A 1 114 ? -0.404 15.143 15.137 1.00 69.12 114 ARG A CA 1
ATOM 870 C C . ARG A 1 114 ? -0.701 14.201 13.968 1.00 69.12 114 ARG A C 1
ATOM 872 O O . ARG A 1 114 ? 0.220 13.845 13.233 1.00 69.12 114 ARG A O 1
ATOM 879 N N . LEU A 1 115 ? -1.966 13.832 13.764 1.00 66.75 115 LEU A N 1
ATOM 880 C CA . LEU A 1 115 ? -2.449 13.099 12.592 1.00 66.75 115 LEU A CA 1
ATOM 881 C C . LEU A 1 115 ? -2.222 13.925 11.325 1.00 66.75 115 LEU A C 1
ATOM 883 O O . LEU A 1 115 ? -1.639 13.398 10.381 1.00 66.75 115 LEU A O 1
ATOM 887 N N . GLY A 1 116 ? -2.557 15.221 11.341 1.00 73.69 116 GLY A N 1
ATOM 888 C CA . GLY A 1 116 ? -2.275 16.136 10.230 1.00 73.69 116 GLY A CA 1
ATOM 889 C C . GLY A 1 116 ? -0.781 16.229 9.907 1.00 73.69 116 GLY A C 1
ATOM 890 O O . GLY A 1 116 ? -0.383 16.172 8.746 1.00 73.69 116 GLY A O 1
ATOM 891 N N . LEU A 1 117 ? 0.081 16.256 10.927 1.00 77.25 117 LEU A N 1
ATOM 892 C CA . LEU A 1 117 ? 1.533 16.267 10.733 1.00 77.25 117 LEU A CA 1
ATOM 893 C C . LEU A 1 117 ? 2.059 14.967 10.098 1.00 77.25 117 LEU A C 1
ATOM 895 O O . LEU A 1 117 ? 2.951 15.011 9.245 1.00 77.25 117 LEU A O 1
ATOM 899 N N . HIS A 1 118 ? 1.524 13.807 10.486 1.00 70.50 118 HIS A N 1
ATOM 900 C CA . HIS A 1 118 ? 1.869 12.535 9.846 1.00 70.50 118 HIS A CA 1
ATOM 901 C C . HIS A 1 118 ? 1.306 12.442 8.422 1.00 70.50 118 HIS A C 1
ATOM 903 O O . HIS A 1 118 ? 2.020 11.994 7.527 1.00 70.50 118 HIS A O 1
ATOM 909 N N . GLU A 1 119 ? 0.087 12.919 8.179 1.00 73.31 119 GLU A N 1
ATOM 910 C CA . GLU A 1 119 ? -0.506 12.989 6.842 1.00 73.31 119 GLU A CA 1
ATOM 911 C C . GLU A 1 119 ? 0.327 13.875 5.903 1.00 73.31 119 GLU A C 1
ATOM 913 O O . GLU A 1 119 ? 0.666 13.468 4.791 1.00 73.31 119 GLU A O 1
ATOM 918 N N . ASP A 1 120 ? 0.773 15.038 6.380 1.00 79.12 120 ASP A N 1
ATOM 919 C CA . ASP A 1 120 ? 1.672 15.940 5.660 1.00 79.12 120 ASP A CA 1
ATOM 920 C C . ASP A 1 120 ? 3.017 15.286 5.327 1.00 79.12 120 ASP A C 1
ATOM 922 O O . ASP A 1 120 ? 3.556 15.464 4.228 1.00 79.12 120 ASP A O 1
ATOM 926 N N . LYS A 1 121 ? 3.576 14.510 6.264 1.00 78.56 121 LYS A N 1
ATOM 927 C CA . LYS A 1 121 ? 4.792 13.725 6.020 1.00 78.56 121 LYS A CA 1
ATOM 928 C C . LYS A 1 121 ? 4.547 12.655 4.961 1.00 78.56 121 LYS A C 1
ATOM 930 O O . LYS A 1 121 ? 5.319 12.574 4.006 1.00 78.56 121 LYS A O 1
ATOM 935 N N . LEU A 1 122 ? 3.474 11.870 5.081 1.00 72.62 122 LEU A N 1
ATOM 936 C CA . LEU A 1 122 ? 3.102 10.846 4.099 1.00 72.62 122 LEU A CA 1
ATOM 937 C C . LEU A 1 122 ? 2.899 11.457 2.707 1.00 72.62 122 LEU A C 1
ATOM 939 O O . LEU A 1 122 ? 3.382 10.901 1.719 1.00 72.62 122 LEU A O 1
ATOM 943 N N . ARG A 1 123 ? 2.262 12.631 2.627 1.00 79.25 123 ARG A N 1
ATOM 944 C CA . ARG A 1 123 ? 2.082 13.392 1.386 1.00 79.25 123 ARG A CA 1
ATOM 945 C C . ARG A 1 123 ? 3.423 13.773 0.764 1.00 79.25 123 ARG A C 1
ATOM 947 O O . ARG A 1 123 ? 3.647 13.446 -0.397 1.00 79.25 123 ARG A O 1
ATOM 954 N N . LYS A 1 124 ? 4.357 14.335 1.542 1.00 79.06 124 LYS A N 1
ATOM 955 C CA . LYS A 1 124 ? 5.720 14.650 1.068 1.00 79.06 124 LYS A CA 1
ATOM 956 C C . LYS A 1 124 ? 6.446 13.424 0.514 1.00 79.06 124 LYS A C 1
ATOM 958 O O . LYS A 1 124 ? 7.095 13.532 -0.521 1.00 79.06 124 LYS A O 1
ATOM 963 N N . TYR A 1 125 ? 6.328 12.263 1.159 1.00 71.50 125 TYR A N 1
ATOM 964 C CA . TYR A 1 125 ? 6.926 11.026 0.644 1.00 71.50 125 TYR A CA 1
ATOM 965 C C . TYR A 1 125 ? 6.249 10.534 -0.640 1.00 71.50 125 TYR A C 1
ATOM 967 O O . TYR A 1 125 ? 6.920 10.064 -1.555 1.00 71.50 125 TYR A O 1
ATOM 975 N N . ASN A 1 126 ? 4.931 10.684 -0.753 1.00 70.06 126 ASN A N 1
ATOM 976 C CA . ASN A 1 126 ? 4.204 10.368 -1.980 1.00 70.06 126 ASN A CA 1
ATOM 977 C C . ASN A 1 126 ? 4.619 11.297 -3.135 1.00 70.06 126 ASN A C 1
ATOM 979 O O . ASN A 1 126 ? 4.803 10.843 -4.262 1.00 70.06 126 ASN A O 1
ATOM 983 N N . ASP A 1 127 ? 4.839 12.578 -2.847 1.00 75.56 127 ASP A N 1
ATOM 984 C CA . ASP A 1 127 ? 5.334 13.553 -3.818 1.00 75.56 127 ASP A CA 1
ATOM 985 C C . ASP A 1 127 ? 6.799 13.292 -4.189 1.00 75.56 127 ASP A C 1
ATOM 987 O O . ASP A 1 127 ? 7.162 13.424 -5.355 1.00 75.56 127 ASP A O 1
ATOM 991 N N . TRP A 1 128 ? 7.632 12.831 -3.249 1.00 67.38 128 TRP A N 1
ATOM 992 C CA . TRP A 1 128 ? 8.994 12.362 -3.538 1.00 67.38 128 TRP A CA 1
ATOM 993 C C . TRP A 1 128 ? 9.009 11.184 -4.514 1.00 67.38 128 TRP A C 1
ATOM 995 O O . TRP A 1 128 ? 9.879 11.140 -5.380 1.00 67.38 128 TRP A O 1
ATOM 1005 N N . ASN A 1 129 ? 8.034 10.277 -4.428 1.00 61.28 129 ASN A N 1
ATOM 1006 C CA . ASN A 1 129 ? 7.908 9.167 -5.378 1.00 61.28 129 ASN A CA 1
ATOM 1007 C C . ASN A 1 129 ? 7.474 9.631 -6.774 1.00 61.28 129 ASN A C 1
ATOM 1009 O O . ASN A 1 129 ? 7.780 8.971 -7.763 1.00 61.28 129 ASN A O 1
ATOM 1013 N N . LYS A 1 130 ? 6.740 10.746 -6.861 1.00 65.75 130 LYS A N 1
ATOM 1014 C CA . LYS A 1 130 ? 6.270 11.336 -8.125 1.00 65.75 130 LYS A CA 1
ATOM 1015 C C . LYS A 1 130 ? 7.251 12.353 -8.711 1.00 65.75 130 LYS A C 1
ATOM 1017 O O . LYS A 1 130 ? 7.114 12.729 -9.876 1.00 65.75 130 LYS A O 1
ATOM 1022 N N . ALA A 1 131 ? 8.206 12.833 -7.917 1.00 58.09 131 ALA A N 1
ATOM 1023 C CA . ALA A 1 131 ? 9.170 13.832 -8.341 1.00 58.09 131 ALA A CA 1
ATOM 1024 C C . ALA A 1 131 ? 10.046 13.273 -9.477 1.00 58.09 131 ALA A C 1
ATOM 1026 O O . ALA A 1 131 ? 10.497 12.126 -9.397 1.00 58.09 131 ALA A O 1
ATOM 1027 N N . PRO A 1 132 ? 10.333 14.065 -10.531 1.00 58.25 132 PRO A N 1
ATOM 1028 C CA . PRO A 1 132 ? 11.277 13.662 -11.562 1.00 58.25 132 PRO A CA 1
ATOM 1029 C C . PRO A 1 132 ? 12.580 13.203 -10.909 1.00 58.25 132 PRO A C 1
ATOM 1031 O O . PRO A 1 132 ? 13.120 13.929 -10.069 1.00 58.25 132 PRO A O 1
ATOM 1034 N N . LEU A 1 133 ? 13.076 12.019 -11.299 1.00 56.41 133 LEU A N 1
ATOM 1035 C CA . LEU A 1 133 ? 14.349 11.474 -10.819 1.00 56.41 133 LEU A CA 1
ATOM 1036 C C . LEU A 1 133 ? 15.379 12.605 -10.756 1.00 56.41 133 LEU A C 1
ATOM 1038 O O . LEU A 1 133 ? 15.579 13.307 -11.758 1.00 56.41 133 LEU A O 1
ATOM 1042 N N . ARG A 1 134 ? 15.950 12.820 -9.559 1.00 56.09 134 ARG A N 1
ATOM 1043 C CA . ARG A 1 134 ? 16.835 13.957 -9.271 1.00 56.09 134 ARG A CA 1
ATOM 1044 C C . ARG A 1 134 ? 17.872 14.093 -10.394 1.00 56.09 134 ARG A C 1
ATOM 1046 O O . ARG A 1 134 ? 18.338 13.067 -10.890 1.00 56.09 134 ARG A O 1
ATOM 1053 N N . PRO A 1 135 ? 18.280 15.312 -10.786 1.00 53.12 135 PRO A N 1
ATOM 1054 C CA . PRO A 1 135 ? 19.252 15.522 -11.864 1.00 53.12 135 PRO A CA 1
ATOM 1055 C C . PRO A 1 135 ? 20.527 14.673 -11.732 1.00 53.12 135 PRO A C 1
ATOM 1057 O O . PRO A 1 135 ? 21.082 14.255 -12.740 1.00 53.12 135 PRO A O 1
ATOM 1060 N N . SER A 1 136 ? 20.938 14.352 -10.501 1.00 57.78 136 SER A N 1
ATOM 1061 C CA . SER A 1 136 ? 22.069 13.473 -10.177 1.00 57.78 136 SER A CA 1
ATOM 1062 C C . SER A 1 136 ? 21.895 12.003 -10.587 1.00 57.78 136 SER A C 1
ATOM 1064 O O . SER A 1 136 ? 22.884 11.285 -10.666 1.00 57.78 136 SER A O 1
ATOM 1066 N N . LEU A 1 137 ? 20.666 11.545 -10.839 1.00 58.59 137 LEU A N 1
ATOM 1067 C CA . LEU A 1 137 ? 20.347 10.194 -11.311 1.00 58.59 137 LEU A CA 1
ATOM 1068 C C . LEU A 1 137 ? 20.085 10.146 -12.827 1.00 58.59 137 LEU A C 1
ATOM 1070 O O . LEU A 1 137 ? 19.986 9.066 -13.407 1.00 58.59 137 LEU A O 1
ATOM 1074 N N . LYS A 1 138 ? 19.969 11.305 -13.489 1.00 66.19 138 LYS A N 1
ATOM 1075 C CA . LYS A 1 138 ? 19.908 11.376 -14.951 1.00 66.19 138 LYS A CA 1
ATOM 1076 C C . LYS A 1 138 ? 21.333 11.327 -15.491 1.00 66.19 138 LYS A C 1
ATOM 1078 O O . LYS A 1 138 ? 22.103 12.267 -15.310 1.00 66.19 138 LYS A O 1
ATOM 1083 N N . LEU A 1 139 ? 21.676 10.230 -16.166 1.00 76.19 139 LEU A N 1
ATOM 1084 C CA . LEU A 1 139 ? 22.956 10.082 -16.855 1.00 76.19 139 LEU A CA 1
ATOM 1085 C C . LEU A 1 139 ? 23.163 11.272 -17.802 1.00 76.19 139 LEU A C 1
ATOM 1087 O O . LEU A 1 139 ? 22.394 11.455 -18.743 1.00 76.19 139 LEU A O 1
ATOM 1091 N N . ASN A 1 140 ? 24.195 12.083 -17.563 1.00 84.88 140 ASN A N 1
ATOM 1092 C CA . ASN A 1 140 ? 24.568 13.159 -18.473 1.00 84.88 140 ASN A CA 1
ATOM 1093 C C . ASN A 1 140 ? 25.328 12.542 -19.664 1.00 84.88 140 ASN A C 1
ATOM 1095 O O . ASN A 1 140 ? 26.485 12.147 -19.491 1.00 84.88 140 ASN A O 1
ATOM 1099 N N . PRO A 1 141 ? 24.728 12.458 -20.869 1.00 85.56 141 PRO A N 1
ATOM 1100 C CA . PRO A 1 141 ? 25.341 11.762 -22.000 1.00 85.56 141 PRO A CA 1
ATOM 1101 C C . PRO A 1 141 ? 26.623 12.461 -22.476 1.00 85.56 141 PRO A C 1
ATOM 1103 O O . PRO A 1 141 ? 27.558 11.806 -22.939 1.00 85.56 141 PRO A O 1
ATOM 1106 N N . GLN A 1 142 ? 26.717 13.781 -22.285 1.00 86.62 142 GLN A N 1
ATOM 1107 C CA . GLN A 1 142 ? 27.916 14.566 -22.586 1.00 86.62 142 GLN A CA 1
ATOM 1108 C C . GLN A 1 142 ? 29.041 14.277 -21.602 1.00 86.62 142 GLN A C 1
ATOM 1110 O O . GLN A 1 142 ? 30.182 14.094 -22.023 1.00 86.62 142 GLN A O 1
ATOM 1115 N N . ALA A 1 143 ? 28.727 14.164 -20.311 1.00 85.81 143 ALA A N 1
ATOM 1116 C CA . ALA A 1 143 ? 29.711 13.760 -19.312 1.00 85.81 143 ALA A CA 1
ATOM 1117 C C . ALA A 1 143 ? 30.166 12.304 -19.517 1.00 85.81 143 ALA A C 1
ATOM 1119 O O . ALA A 1 143 ? 31.364 12.035 -19.486 1.00 85.81 143 ALA A O 1
ATOM 1120 N N . ALA A 1 144 ? 29.236 11.388 -19.807 1.00 88.38 144 ALA A N 1
ATOM 1121 C CA . ALA A 1 144 ? 29.539 9.986 -20.091 1.00 88.38 144 ALA A CA 1
ATOM 1122 C C . ALA A 1 144 ? 30.455 9.834 -21.315 1.00 88.38 144 ALA A C 1
ATOM 1124 O O . ALA A 1 144 ? 31.418 9.079 -21.278 1.00 88.38 144 ALA A O 1
ATOM 1125 N N . THR A 1 145 ? 30.214 10.612 -22.372 1.00 89.50 145 THR A N 1
ATOM 1126 C CA . THR A 1 145 ? 31.060 10.603 -23.577 1.00 89.50 145 THR A CA 1
ATOM 1127 C C . THR A 1 145 ? 32.483 11.056 -23.275 1.00 89.50 145 THR A C 1
ATOM 1129 O O . THR A 1 145 ? 33.427 10.370 -23.650 1.00 89.50 145 THR A O 1
ATOM 1132 N N . ARG A 1 146 ? 32.649 12.147 -22.515 1.00 89.06 146 ARG A N 1
ATOM 1133 C CA . ARG A 1 146 ? 33.977 12.612 -22.075 1.00 89.06 146 ARG A CA 1
ATOM 1134 C C . ARG A 1 146 ? 34.695 11.567 -21.221 1.00 89.06 146 ARG A C 1
ATOM 1136 O O . ARG A 1 146 ? 35.906 11.402 -21.340 1.00 89.06 146 ARG A O 1
ATOM 1143 N N . PHE A 1 147 ? 33.955 10.864 -20.362 1.00 90.00 147 PHE A N 1
ATOM 1144 C CA . PHE A 1 147 ? 34.501 9.790 -19.536 1.00 90.00 147 PHE A CA 1
ATOM 1145 C C . PHE A 1 147 ? 34.979 8.604 -20.386 1.00 90.00 147 PHE A C 1
ATOM 1147 O O . PHE A 1 147 ? 36.085 8.109 -20.172 1.00 90.00 147 PHE A O 1
ATOM 1154 N N . ILE A 1 148 ? 34.189 8.191 -21.383 1.00 88.06 148 ILE A N 1
ATOM 1155 C CA . ILE A 1 148 ? 34.537 7.112 -22.321 1.00 88.06 148 ILE A CA 1
ATOM 1156 C C . ILE A 1 148 ? 35.776 7.488 -23.140 1.00 88.06 148 ILE A C 1
ATOM 1158 O O . ILE A 1 148 ? 36.720 6.707 -23.206 1.00 88.06 148 ILE A O 1
ATOM 1162 N N . GLU A 1 149 ? 35.812 8.695 -23.708 1.00 87.00 149 GLU A N 1
ATOM 1163 C CA . GLU A 1 149 ? 36.951 9.18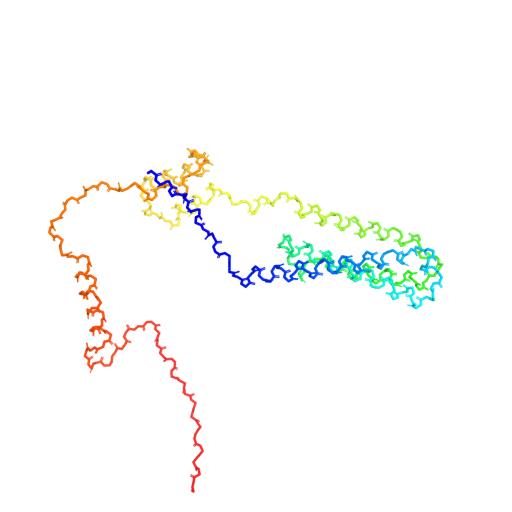6 -24.497 1.00 87.00 149 GLU A CA 1
ATOM 1164 C C . GLU A 1 149 ? 38.245 9.243 -23.683 1.00 87.00 149 GLU A C 1
ATOM 1166 O O . GLU A 1 149 ? 39.315 8.928 -24.200 1.00 87.00 149 GLU A O 1
ATOM 1171 N N . ARG A 1 150 ? 38.153 9.629 -22.406 1.00 88.50 150 ARG A N 1
ATOM 1172 C CA . ARG A 1 150 ? 39.317 9.713 -21.520 1.00 88.50 150 ARG A CA 1
ATOM 1173 C C . ARG A 1 150 ? 39.788 8.352 -21.015 1.00 88.50 150 ARG A C 1
ATOM 1175 O O . ARG A 1 150 ? 40.979 8.186 -20.779 1.00 88.50 150 ARG A O 1
ATOM 1182 N N . SER A 1 151 ? 38.870 7.404 -20.847 1.00 88.00 151 SER A N 1
ATOM 1183 C CA . SER A 1 151 ? 39.190 6.040 -20.410 1.00 88.00 151 SER A CA 1
ATOM 1184 C C . SER A 1 151 ? 39.735 5.177 -21.552 1.00 88.00 151 SER A C 1
ATOM 1186 O O . SER A 1 151 ? 40.446 4.212 -21.295 1.00 88.00 151 SER A O 1
ATOM 1188 N N . LEU A 1 152 ? 39.414 5.522 -22.806 1.00 85.69 152 LEU A N 1
ATOM 1189 C CA . LEU A 1 152 ? 39.805 4.789 -24.012 1.00 85.69 152 LEU A CA 1
ATOM 1190 C C . LEU A 1 152 ? 40.557 5.714 -24.992 1.00 85.69 152 LEU A C 1
ATOM 1192 O O . LEU A 1 152 ? 39.967 6.235 -25.947 1.00 85.69 152 LEU A O 1
ATOM 1196 N N . PRO A 1 153 ? 41.869 5.929 -24.784 1.00 77.19 153 PRO A N 1
ATOM 1197 C CA . PRO A 1 153 ? 42.671 6.830 -25.614 1.00 77.19 153 PRO A CA 1
ATOM 1198 C C . PRO A 1 153 ? 42.874 6.337 -27.059 1.00 77.19 153 PRO A C 1
ATOM 1200 O O . PRO A 1 153 ? 43.172 7.156 -27.928 1.00 77.19 153 PRO A O 1
ATOM 1203 N N . ASP A 1 154 ? 42.615 5.061 -27.349 1.00 83.31 154 ASP A N 1
ATOM 1204 C CA . ASP A 1 154 ? 42.809 4.456 -28.680 1.00 83.31 154 ASP A CA 1
ATOM 1205 C C . ASP A 1 154 ? 41.526 4.382 -29.520 1.00 83.31 154 ASP A C 1
ATOM 1207 O O . ASP A 1 154 ? 41.423 3.631 -30.490 1.00 83.31 154 ASP A O 1
ATOM 1211 N N . LEU A 1 155 ? 40.507 5.159 -29.152 1.00 80.62 155 LEU A N 1
ATOM 1212 C CA . LEU A 1 155 ? 39.261 5.183 -29.902 1.00 80.62 155 LEU A CA 1
ATOM 1213 C C . LEU A 1 155 ? 39.473 5.779 -31.305 1.00 80.62 155 LEU A C 1
ATOM 1215 O O . LEU A 1 155 ? 39.952 6.911 -31.438 1.00 80.62 155 LEU A O 1
ATOM 1219 N N . ALA A 1 156 ? 39.064 5.050 -32.351 1.00 84.19 156 ALA A N 1
ATOM 1220 C CA . ALA A 1 156 ? 39.175 5.526 -33.726 1.00 84.19 156 ALA A CA 1
ATOM 1221 C C . ALA A 1 156 ? 38.400 6.852 -33.899 1.00 84.19 156 ALA A C 1
ATOM 1223 O O . ALA A 1 156 ? 37.335 7.032 -33.295 1.00 84.19 156 ALA A O 1
ATOM 1224 N N . PRO A 1 157 ? 38.878 7.796 -34.730 1.00 82.50 157 PRO A N 1
ATOM 1225 C CA . PRO A 1 157 ? 38.279 9.130 -34.840 1.00 82.50 157 PRO A CA 1
ATOM 1226 C C . PRO A 1 157 ? 36.806 9.093 -35.281 1.00 82.50 157 PRO A C 1
ATOM 1228 O O . PRO A 1 157 ? 36.002 9.913 -34.839 1.00 82.50 157 PRO A O 1
ATOM 1231 N N . GLU A 1 158 ? 36.425 8.098 -36.084 1.00 83.75 158 GLU A N 1
ATOM 1232 C CA . GLU A 1 158 ? 35.037 7.853 -36.492 1.00 83.75 158 GLU A CA 1
ATOM 1233 C C . GLU A 1 158 ? 34.147 7.429 -35.315 1.00 83.75 158 GLU A C 1
ATOM 1235 O O . GLU A 1 158 ? 33.008 7.880 -35.195 1.00 83.75 158 GLU A O 1
ATOM 1240 N N . GLN A 1 159 ? 34.683 6.617 -34.399 1.00 82.44 159 GLN A N 1
ATOM 1241 C CA . GLN A 1 159 ? 33.979 6.179 -33.193 1.00 82.44 159 GLN A CA 1
ATOM 1242 C C . GLN A 1 159 ? 33.801 7.337 -32.206 1.00 82.44 159 GLN A C 1
ATOM 1244 O O . GLN A 1 159 ? 32.721 7.489 -31.640 1.00 82.44 159 GLN A O 1
ATOM 1249 N N . ARG A 1 160 ? 34.814 8.203 -32.053 1.00 83.62 160 ARG A N 1
ATOM 1250 C CA . ARG A 1 160 ? 34.704 9.434 -31.247 1.00 83.62 160 ARG A CA 1
ATOM 1251 C C . ARG A 1 160 ? 33.624 10.362 -31.785 1.00 83.62 160 ARG A C 1
ATOM 1253 O O . ARG A 1 160 ? 32.769 10.825 -31.035 1.00 83.62 160 ARG A O 1
ATOM 1260 N N . LYS A 1 161 ? 33.617 10.581 -33.102 1.00 85.44 161 LYS A N 1
ATOM 1261 C CA . LYS A 1 161 ? 32.602 11.403 -33.769 1.00 85.44 161 LYS A CA 1
ATOM 1262 C C . LYS A 1 161 ? 31.197 10.827 -33.562 1.00 85.44 161 LYS A C 1
ATOM 1264 O O . LYS A 1 161 ? 30.296 11.558 -33.162 1.00 85.44 161 LYS A O 1
ATOM 1269 N N . SER A 1 162 ? 31.043 9.510 -33.710 1.00 85.12 162 SER A N 1
ATOM 1270 C CA . SER A 1 162 ? 29.778 8.815 -33.452 1.00 85.12 162 SER A CA 1
ATOM 1271 C C . SER A 1 162 ? 29.312 8.941 -31.997 1.00 85.12 162 SER A C 1
ATOM 1273 O O . SER A 1 162 ? 28.135 9.210 -31.767 1.00 85.12 162 SER A O 1
ATOM 1275 N N . LEU A 1 163 ? 30.197 8.766 -31.010 1.00 83.69 163 LEU A N 1
ATOM 1276 C CA . LEU A 1 163 ? 29.859 8.958 -29.594 1.00 83.69 163 LEU A CA 1
ATOM 1277 C C . LEU A 1 163 ? 29.399 10.394 -29.324 1.00 83.69 163 LEU A C 1
ATOM 1279 O O . LEU A 1 163 ? 28.406 10.620 -28.629 1.00 83.69 163 LEU A O 1
ATOM 1283 N N . HIS A 1 164 ? 30.082 11.365 -29.929 1.00 85.38 164 HIS A N 1
ATOM 1284 C CA . HIS A 1 164 ? 29.742 12.769 -29.782 1.00 85.38 164 HIS A CA 1
ATOM 1285 C C . HIS A 1 164 ? 28.367 13.106 -30.395 1.00 85.38 164 HIS A C 1
ATOM 1287 O O . HIS A 1 164 ? 27.609 13.896 -29.816 1.00 85.38 164 HIS A O 1
ATOM 1293 N N . ASP A 1 165 ? 28.015 12.506 -31.531 1.00 84.94 165 ASP A N 1
ATOM 1294 C CA . ASP A 1 165 ? 26.721 12.714 -32.189 1.00 84.94 165 ASP A CA 1
ATOM 1295 C C . ASP A 1 165 ? 25.561 12.083 -31.397 1.00 84.94 165 ASP A C 1
ATOM 1297 O O . ASP A 1 165 ? 24.511 12.716 -31.230 1.00 84.94 165 ASP A O 1
ATOM 1301 N N . ILE A 1 166 ? 25.780 10.900 -30.807 1.00 82.00 166 ILE A N 1
ATOM 1302 C CA . ILE A 1 166 ? 24.833 10.238 -29.887 1.00 82.00 166 ILE A CA 1
ATOM 1303 C C . ILE A 1 166 ? 24.593 11.111 -28.648 1.00 82.00 166 ILE A C 1
ATOM 1305 O O . ILE A 1 166 ? 23.458 11.328 -28.224 1.00 82.00 166 ILE A O 1
ATOM 1309 N N . SER A 1 167 ? 25.662 11.683 -28.104 1.00 83.06 167 SER A N 1
ATOM 1310 C CA . SER A 1 167 ? 25.633 12.529 -26.915 1.00 83.06 167 SER A CA 1
ATOM 1311 C C . SER A 1 167 ? 24.939 13.880 -27.102 1.00 83.06 167 SER A C 1
ATOM 1313 O O . SER A 1 167 ? 24.249 14.369 -26.203 1.00 83.06 167 SER A O 1
ATOM 1315 N N . ARG A 1 168 ? 25.057 14.472 -28.297 1.00 82.25 168 ARG A N 1
ATOM 1316 C CA . ARG A 1 168 ? 24.325 15.691 -28.683 1.00 82.25 168 ARG A CA 1
ATOM 1317 C C . ARG A 1 168 ? 22.872 15.422 -29.087 1.00 82.25 168 ARG A C 1
ATOM 1319 O O . ARG A 1 168 ? 22.136 16.378 -29.315 1.00 82.25 168 ARG A O 1
ATOM 1326 N N . GLY A 1 169 ? 22.453 14.157 -29.179 1.00 72.06 169 GLY A N 1
ATOM 1327 C CA . GLY A 1 169 ? 21.125 13.780 -29.664 1.00 72.06 169 GLY A CA 1
ATOM 1328 C C . GLY A 1 169 ? 20.916 14.078 -31.152 1.00 72.06 169 GLY A C 1
ATOM 1329 O O . GLY A 1 169 ? 19.779 14.277 -31.565 1.00 72.06 169 GLY A O 1
ATOM 1330 N N . LYS A 1 170 ? 22.002 14.140 -31.938 1.00 60.69 170 LYS A N 1
ATOM 1331 C CA . LYS A 1 170 ? 22.010 14.447 -33.382 1.00 60.69 170 LYS A CA 1
ATOM 1332 C C . LYS A 1 170 ? 21.918 13.201 -34.282 1.00 60.69 170 LYS A C 1
ATOM 1334 O O . LYS A 1 170 ? 22.163 13.294 -35.479 1.00 60.69 170 LYS A O 1
ATOM 1339 N N . GLY A 1 171 ? 21.542 12.055 -33.717 1.00 54.16 171 GLY A N 1
ATOM 1340 C CA . GLY A 1 171 ? 21.135 10.857 -34.453 1.00 54.16 171 GLY A CA 1
ATOM 1341 C C . GLY A 1 171 ? 19.645 10.604 -34.243 1.00 54.16 171 GLY A C 1
ATOM 1342 O O . GLY A 1 171 ? 19.147 10.837 -33.140 1.00 54.16 171 GLY A O 1
ATOM 1343 N N . ASP A 1 172 ? 18.952 10.163 -35.295 1.00 48.72 172 ASP A N 1
ATOM 1344 C CA . ASP A 1 172 ? 17.522 9.832 -35.301 1.00 48.72 172 ASP A CA 1
ATOM 1345 C C . ASP A 1 172 ? 17.088 9.156 -33.994 1.00 48.72 172 ASP A C 1
ATOM 1347 O O . ASP A 1 172 ? 17.520 8.050 -33.657 1.00 48.72 172 ASP A O 1
ATOM 1351 N N . ARG A 1 173 ? 16.221 9.830 -33.234 1.00 56.41 173 ARG A N 1
ATOM 1352 C CA . ARG A 1 173 ? 15.744 9.364 -31.922 1.00 56.41 173 ARG A CA 1
ATOM 1353 C C . ARG A 1 173 ? 14.704 8.248 -31.996 1.00 56.41 173 ARG A C 1
ATOM 1355 O O . ARG A 1 173 ? 14.047 7.953 -31.003 1.00 56.41 173 ARG A O 1
ATOM 1362 N N . THR A 1 174 ? 14.603 7.559 -33.122 1.00 48.59 174 THR A N 1
ATOM 1363 C CA . THR A 1 174 ? 13.609 6.507 -33.299 1.00 48.59 174 THR A CA 1
ATOM 1364 C C . THR A 1 174 ? 14.253 5.378 -34.100 1.00 48.59 174 THR A C 1
ATOM 1366 O O . THR A 1 174 ? 14.575 5.559 -35.264 1.00 48.59 174 THR A O 1
ATOM 1369 N N . THR A 1 175 ? 14.426 4.199 -33.487 1.00 43.81 175 THR A N 1
ATOM 1370 C CA . THR A 1 175 ? 14.635 2.878 -34.142 1.00 43.81 175 THR A CA 1
ATOM 1371 C C . THR A 1 175 ? 16.038 2.345 -34.514 1.00 43.81 175 THR A C 1
ATOM 1373 O O . THR A 1 175 ? 16.104 1.278 -35.126 1.00 43.81 175 THR A O 1
ATOM 1376 N N . SER A 1 176 ? 17.177 2.931 -34.112 1.00 42.41 176 SER A N 1
ATOM 1377 C CA . SER A 1 176 ? 18.482 2.387 -34.575 1.00 42.41 176 SER A CA 1
ATOM 1378 C C . SER A 1 176 ? 19.155 1.310 -33.701 1.00 42.41 176 SER A C 1
ATOM 1380 O O . SER A 1 176 ? 20.079 0.659 -34.192 1.00 42.41 176 SER A O 1
ATOM 1382 N N . PHE A 1 177 ? 18.739 1.059 -32.452 1.00 43.31 177 PHE A N 1
ATOM 1383 C CA . PHE A 1 177 ? 19.400 0.020 -31.631 1.00 43.31 177 PHE A CA 1
ATOM 1384 C C . PHE A 1 177 ? 18.915 -1.415 -31.920 1.00 43.31 177 PHE A C 1
ATOM 1386 O O . PHE A 1 177 ? 19.505 -2.365 -31.418 1.00 43.31 177 PHE A O 1
ATOM 1393 N N . MET A 1 178 ? 17.891 -1.595 -32.769 1.00 42.69 178 MET A N 1
ATOM 1394 C CA . MET A 1 178 ? 17.391 -2.926 -33.153 1.00 42.69 178 MET A CA 1
ATOM 1395 C C . MET A 1 178 ? 17.440 -3.260 -34.655 1.00 42.69 178 MET A C 1
ATOM 1397 O O . MET A 1 178 ? 17.158 -4.398 -35.012 1.00 42.69 178 MET A O 1
ATOM 1401 N N . THR A 1 179 ? 17.849 -2.355 -35.555 1.00 38.88 179 THR A N 1
ATOM 1402 C CA . THR A 1 179 ? 17.703 -2.594 -37.013 1.00 38.88 179 THR A CA 1
ATOM 1403 C C . THR A 1 179 ? 18.996 -2.608 -37.841 1.00 38.88 179 THR A C 1
ATOM 1405 O O . THR A 1 179 ? 18.940 -2.893 -39.037 1.00 38.88 179 THR A O 1
ATOM 1408 N N . SER A 1 180 ? 20.188 -2.397 -37.267 1.00 41.50 180 SER A N 1
ATOM 1409 C CA . SER A 1 180 ? 21.420 -2.268 -38.077 1.00 41.50 180 SER A CA 1
ATOM 1410 C C . SER A 1 180 ? 22.296 -3.522 -38.203 1.00 41.50 180 SER A C 1
ATOM 1412 O O . SER A 1 180 ? 23.211 -3.530 -39.028 1.00 41.50 180 SER A O 1
ATOM 1414 N N . ARG A 1 181 ? 22.014 -4.636 -37.505 1.00 41.59 181 ARG A N 1
ATOM 1415 C CA . ARG A 1 181 ? 22.820 -5.868 -37.688 1.00 41.59 181 ARG A CA 1
ATOM 1416 C C . ARG A 1 181 ? 22.507 -6.632 -38.987 1.00 41.59 181 ARG A C 1
ATOM 1418 O O . ARG A 1 181 ? 23.187 -7.605 -39.297 1.00 41.59 181 ARG A O 1
ATOM 1425 N N . ALA A 1 182 ? 21.525 -6.179 -39.772 1.00 46.09 182 ALA A N 1
ATOM 1426 C CA . ALA A 1 182 ? 21.064 -6.859 -40.986 1.00 46.09 182 ALA A CA 1
ATOM 1427 C C . ALA A 1 182 ? 21.721 -6.393 -42.302 1.00 46.09 182 ALA A C 1
ATOM 1429 O O . ALA A 1 182 ? 21.443 -6.972 -43.352 1.00 46.09 182 ALA A O 1
ATOM 1430 N N . LYS A 1 183 ? 22.617 -5.396 -42.304 1.00 41.38 183 LYS A N 1
ATOM 1431 C CA . LYS A 1 183 ? 23.310 -4.980 -43.538 1.00 41.38 183 LYS A CA 1
ATOM 1432 C C . LYS A 1 183 ? 24.798 -5.298 -43.472 1.00 41.38 183 LYS A C 1
ATOM 1434 O O . LYS A 1 183 ? 25.627 -4.517 -43.019 1.00 41.38 183 LYS A O 1
ATOM 1439 N N . LYS A 1 184 ? 25.071 -6.523 -43.931 1.00 42.38 184 LYS A N 1
ATOM 1440 C CA . LYS A 1 184 ? 26.352 -7.086 -44.373 1.00 42.38 184 LYS A CA 1
ATOM 1441 C C . LYS A 1 184 ? 27.360 -6.012 -44.794 1.00 42.38 184 LYS A C 1
ATOM 1443 O O . LYS A 1 184 ? 27.139 -5.294 -45.767 1.00 42.38 184 LYS A O 1
ATOM 1448 N N . LYS A 1 185 ? 28.505 -5.997 -44.104 1.00 41.62 185 LYS A N 1
ATOM 1449 C CA . LYS A 1 185 ? 29.742 -5.409 -44.617 1.00 41.62 185 LYS A CA 1
ATOM 1450 C C . LYS A 1 185 ? 30.111 -6.077 -45.945 1.00 41.62 185 LYS A C 1
ATOM 1452 O O . LYS A 1 185 ? 29.928 -7.282 -46.124 1.00 41.62 185 LYS A O 1
ATOM 1457 N N . ALA A 1 186 ? 30.575 -5.244 -46.867 1.00 37.16 186 ALA A N 1
ATOM 1458 C CA . ALA A 1 186 ? 30.960 -5.594 -48.221 1.00 37.16 186 ALA A CA 1
ATOM 1459 C C . ALA A 1 186 ? 32.050 -6.679 -48.271 1.00 37.16 186 ALA A C 1
ATOM 1461 O O . ALA A 1 186 ? 32.888 -6.798 -47.379 1.00 37.16 186 ALA A O 1
ATOM 1462 N N . LYS A 1 187 ? 31.987 -7.459 -49.357 1.00 42.22 187 LYS A N 1
ATOM 1463 C CA . LYS A 1 187 ? 32.891 -8.542 -49.759 1.00 42.22 187 LYS A CA 1
ATOM 1464 C C . LYS A 1 187 ? 34.365 -8.124 -49.667 1.00 42.22 187 LYS A C 1
ATOM 1466 O O . LYS A 1 187 ? 34.823 -7.340 -50.490 1.00 42.22 187 LYS A O 1
ATOM 1471 N N . TYR A 1 188 ? 35.111 -8.755 -48.766 1.00 34.91 188 TYR A N 1
ATOM 1472 C CA . TYR A 1 188 ? 36.488 -9.144 -49.059 1.00 34.91 188 TYR A CA 1
ATOM 1473 C C . TYR A 1 188 ? 36.412 -10.543 -49.682 1.00 34.91 188 TYR A C 1
ATOM 1475 O O . TYR A 1 188 ? 35.867 -11.464 -49.071 1.00 34.91 188 TYR A O 1
ATOM 1483 N N . GLN A 1 189 ? 36.847 -10.681 -50.935 1.00 46.38 189 GLN A N 1
ATOM 1484 C CA . GLN A 1 189 ? 37.083 -11.989 -51.539 1.00 46.38 189 GLN A CA 1
ATOM 1485 C C . GLN A 1 189 ? 38.459 -12.467 -51.072 1.00 46.38 189 GLN A C 1
ATOM 1487 O O . GLN A 1 189 ? 39.458 -11.809 -51.344 1.00 46.38 189 GLN A O 1
ATOM 1492 N N . SER A 1 190 ? 38.511 -13.602 -50.383 1.00 39.75 190 SER A N 1
ATOM 1493 C CA . SER A 1 190 ? 39.717 -14.421 -50.277 1.00 39.75 190 SER A CA 1
ATOM 1494 C C . SER A 1 190 ? 39.322 -15.906 -50.358 1.00 39.75 190 SER A C 1
ATOM 1496 O O . SER A 1 190 ? 38.148 -16.238 -50.141 1.00 39.75 190 SER A O 1
ATOM 1498 N N . PRO A 1 191 ? 40.241 -16.761 -50.832 1.00 44.91 191 PRO A N 1
ATOM 1499 C CA . PRO A 1 191 ? 39.915 -17.934 -51.630 1.00 44.91 191 PRO A CA 1
ATOM 1500 C C . PRO A 1 191 ? 39.563 -19.166 -50.789 1.00 44.91 191 PRO A C 1
ATOM 1502 O O . PRO A 1 191 ? 39.902 -19.260 -49.617 1.00 44.91 191 PRO A O 1
ATOM 1505 N N . GLU A 1 192 ? 38.861 -20.088 -51.452 1.00 53.97 192 GLU A N 1
ATOM 1506 C CA . GLU A 1 192 ? 38.796 -21.529 -51.172 1.00 53.97 192 GLU A CA 1
ATOM 1507 C C . GLU A 1 192 ? 38.468 -21.933 -49.724 1.00 53.97 192 GLU A C 1
ATOM 1509 O O . GLU A 1 192 ? 39.312 -22.193 -48.872 1.00 53.97 192 GLU A O 1
ATOM 1514 N N . LYS A 1 193 ? 37.163 -21.980 -49.443 1.00 54.81 193 LYS A N 1
ATOM 1515 C CA . LYS A 1 193 ? 36.626 -22.325 -48.128 1.00 54.81 193 LYS A CA 1
ATOM 1516 C C . LYS A 1 193 ? 36.831 -23.811 -47.835 1.00 54.81 193 LYS A C 1
ATOM 1518 O O . LYS A 1 193 ? 36.080 -24.645 -48.340 1.00 54.81 193 LYS A O 1
ATOM 1523 N N . GLN A 1 194 ? 37.718 -24.121 -46.894 1.00 62.34 194 GLN A N 1
ATOM 1524 C CA . GLN A 1 194 ? 37.494 -25.248 -45.991 1.00 62.34 194 GLN A CA 1
ATOM 1525 C C . GLN A 1 194 ? 36.101 -25.046 -45.365 1.00 62.34 194 GLN A C 1
ATOM 1527 O O . GLN A 1 194 ? 35.770 -23.957 -44.887 1.00 62.34 194 GLN A O 1
ATOM 1532 N N . SER A 1 195 ? 35.228 -26.052 -45.474 1.00 78.06 195 SER A N 1
ATOM 1533 C CA . SER A 1 195 ? 33.861 -25.986 -44.941 1.00 78.06 195 SER A CA 1
ATOM 1534 C C . SER A 1 195 ? 33.889 -25.501 -43.490 1.00 78.06 195 SER A C 1
ATOM 1536 O O . SER A 1 195 ? 34.690 -25.993 -42.699 1.00 78.06 195 SER A O 1
ATOM 1538 N N . VAL A 1 196 ? 32.998 -24.574 -43.115 1.00 75.06 196 VAL A N 1
ATOM 1539 C CA . VAL A 1 196 ? 32.884 -24.067 -41.729 1.00 75.06 196 VAL A CA 1
ATOM 1540 C C . VAL A 1 196 ? 32.763 -25.224 -40.733 1.00 75.06 196 VAL A C 1
ATOM 1542 O O . VAL A 1 196 ? 33.308 -25.165 -39.636 1.00 75.06 196 VAL A O 1
ATOM 1545 N N . ARG A 1 197 ? 32.109 -26.315 -41.149 1.00 74.31 197 ARG A N 1
ATOM 1546 C CA . ARG A 1 197 ? 31.998 -27.551 -40.374 1.00 74.31 197 ARG A CA 1
ATOM 1547 C C . ARG A 1 197 ? 33.347 -28.248 -40.177 1.00 74.31 197 ARG A C 1
ATOM 1549 O O . ARG A 1 197 ? 33.607 -28.720 -39.081 1.00 74.31 197 ARG A O 1
ATOM 1556 N N . ALA A 1 198 ? 34.191 -28.295 -41.206 1.00 82.56 198 ALA A N 1
ATOM 1557 C CA . ALA A 1 198 ? 35.521 -28.895 -41.129 1.00 82.56 198 AL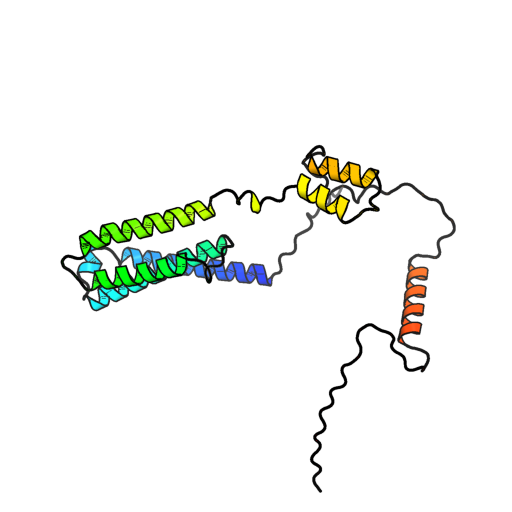A A CA 1
ATOM 1558 C C . ALA A 1 198 ? 36.464 -28.060 -40.250 1.00 82.56 198 ALA A C 1
ATOM 1560 O O . ALA A 1 198 ? 37.140 -28.620 -39.398 1.00 82.56 198 ALA A O 1
ATOM 1561 N N . ALA A 1 199 ? 36.432 -26.729 -40.376 1.00 77.38 199 ALA A N 1
ATOM 1562 C CA . ALA A 1 199 ? 37.212 -25.838 -39.514 1.00 77.38 199 ALA A CA 1
ATOM 1563 C C . ALA A 1 199 ? 36.772 -25.926 -38.039 1.00 77.38 199 ALA A C 1
ATOM 1565 O O . ALA A 1 199 ? 37.604 -25.955 -37.135 1.00 77.38 199 ALA A O 1
ATOM 1566 N N . ALA A 1 200 ? 35.461 -26.013 -37.786 1.00 79.56 200 ALA A N 1
ATOM 1567 C CA . ALA A 1 200 ? 34.935 -26.204 -36.436 1.00 79.56 200 ALA A CA 1
ATOM 1568 C C . ALA A 1 200 ? 35.320 -27.575 -35.858 1.00 79.56 200 ALA A C 1
ATOM 1570 O O . ALA A 1 200 ? 35.685 -27.666 -34.690 1.00 79.56 200 ALA A O 1
ATOM 1571 N N . GLN A 1 201 ? 35.265 -28.631 -36.672 1.00 83.88 201 GLN A N 1
ATOM 1572 C CA . GLN A 1 201 ? 35.650 -29.976 -36.256 1.00 83.88 201 GLN A CA 1
ATOM 1573 C C . GLN A 1 201 ? 37.144 -30.059 -35.918 1.00 83.88 201 GLN A C 1
ATOM 1575 O O . GLN A 1 201 ? 37.495 -30.611 -34.883 1.00 83.88 201 GLN A O 1
ATOM 1580 N N . GLU A 1 202 ? 38.006 -29.453 -36.732 1.00 87.69 202 GLU A N 1
ATOM 1581 C CA . GLU A 1 202 ? 39.449 -29.401 -36.485 1.00 87.69 202 GLU A CA 1
ATOM 1582 C C . GLU A 1 202 ? 39.781 -28.621 -35.204 1.00 87.69 202 GLU A C 1
ATOM 1584 O O . GLU A 1 202 ? 40.597 -29.061 -34.395 1.00 87.69 202 GLU A O 1
ATOM 1589 N N . PHE A 1 203 ? 39.096 -27.497 -34.966 1.00 88.19 203 PHE A N 1
ATOM 1590 C CA . PHE A 1 203 ? 39.237 -26.740 -33.723 1.00 88.19 203 PHE A CA 1
ATOM 1591 C C . PHE A 1 203 ? 38.835 -27.569 -32.495 1.00 88.19 203 PHE A C 1
ATOM 1593 O O . PHE A 1 203 ? 39.561 -27.587 -31.502 1.00 88.19 203 PHE A O 1
ATOM 1600 N N . LEU A 1 204 ? 37.700 -28.276 -32.562 1.00 86.19 204 LEU A N 1
ATOM 1601 C CA . LEU A 1 204 ? 37.225 -29.131 -31.471 1.00 86.19 204 LEU A CA 1
ATOM 1602 C C . LEU A 1 204 ? 38.168 -30.308 -31.213 1.00 86.19 204 LEU A C 1
ATOM 1604 O O . LEU A 1 204 ? 38.439 -30.624 -30.059 1.00 86.19 204 LEU A O 1
ATOM 1608 N N . GLU A 1 205 ? 38.700 -30.933 -32.262 1.00 83.75 205 GLU A N 1
ATOM 1609 C CA . GLU A 1 205 ? 39.659 -32.030 -32.129 1.00 83.75 205 GLU A CA 1
ATOM 1610 C C . GLU A 1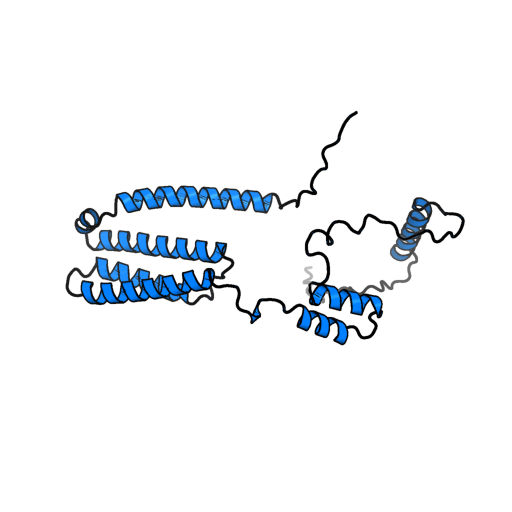 205 ? 40.988 -31.546 -31.531 1.00 83.75 205 GLU A C 1
ATOM 1612 O O . GLU A 1 205 ? 41.566 -32.209 -30.669 1.00 83.75 205 GLU A O 1
ATOM 1617 N N . LYS A 1 206 ? 41.446 -30.352 -31.927 1.00 85.56 206 LYS A N 1
ATOM 1618 C CA . LYS A 1 206 ? 42.629 -29.716 -31.345 1.00 85.56 206 LYS A CA 1
ATOM 1619 C C . LYS A 1 206 ? 42.431 -29.397 -29.861 1.00 85.56 206 LYS A C 1
ATOM 1621 O O . LYS A 1 206 ? 43.293 -29.738 -29.058 1.00 85.56 206 LYS A O 1
ATOM 1626 N N . ALA A 1 207 ? 41.288 -28.820 -29.492 1.00 76.88 207 ALA A N 1
ATOM 1627 C CA . ALA A 1 207 ? 40.951 -28.537 -28.098 1.00 76.88 207 ALA A CA 1
ATOM 1628 C C . ALA A 1 207 ? 40.821 -29.822 -27.265 1.00 76.88 207 ALA A C 1
ATOM 1630 O O . ALA A 1 207 ? 41.300 -29.880 -26.137 1.00 76.88 207 ALA A O 1
ATOM 1631 N N . ALA A 1 208 ? 40.220 -30.876 -27.824 1.00 78.62 208 ALA A N 1
ATOM 1632 C CA . ALA A 1 208 ? 40.123 -32.172 -27.160 1.00 78.62 208 ALA A CA 1
ATOM 1633 C C . ALA A 1 208 ? 41.507 -32.793 -26.930 1.00 78.62 208 ALA A C 1
ATOM 1635 O O . ALA A 1 208 ? 41.749 -33.364 -25.873 1.00 78.62 208 ALA A O 1
ATOM 1636 N N . ARG A 1 209 ? 42.437 -32.639 -27.880 1.00 75.12 209 ARG A N 1
ATOM 1637 C CA . ARG A 1 209 ? 43.827 -33.077 -27.713 1.00 75.12 209 ARG A CA 1
ATOM 1638 C C . ARG A 1 209 ? 44.536 -32.285 -26.610 1.00 75.12 209 ARG A C 1
ATOM 1640 O O . ARG A 1 209 ? 45.158 -32.896 -25.756 1.00 75.12 209 ARG A O 1
ATOM 1647 N N . GLU A 1 210 ? 44.374 -30.963 -26.569 1.00 72.25 210 GLU A N 1
ATOM 1648 C CA . GLU A 1 210 ? 44.931 -30.117 -25.496 1.00 72.25 210 GLU A CA 1
ATOM 1649 C C . GLU A 1 210 ? 44.346 -30.441 -24.109 1.00 72.25 210 GLU A C 1
ATOM 1651 O O . GLU A 1 210 ? 45.046 -30.328 -23.106 1.00 72.25 210 GLU A O 1
ATOM 1656 N N . LEU A 1 211 ? 43.084 -30.875 -24.045 1.00 66.44 211 LEU A N 1
ATOM 1657 C CA . LEU A 1 211 ? 42.428 -31.275 -22.798 1.00 66.44 211 LEU A CA 1
ATOM 1658 C C . LEU A 1 211 ? 42.747 -32.719 -22.370 1.00 66.44 211 LEU A C 1
ATOM 1660 O O . LEU A 1 211 ? 42.721 -32.997 -21.173 1.00 66.44 211 LEU A O 1
ATOM 1664 N N . PHE A 1 212 ? 43.017 -33.634 -23.313 1.00 63.94 212 PHE A N 1
ATOM 1665 C CA . PHE A 1 212 ? 43.012 -35.084 -23.053 1.00 63.94 212 PHE A CA 1
ATOM 1666 C C . PHE A 1 212 ? 44.232 -35.889 -23.578 1.00 63.94 212 PHE A C 1
ATOM 1668 O O . PHE A 1 212 ? 44.173 -37.118 -23.579 1.00 63.94 212 PHE A O 1
ATOM 1675 N N . GLY A 1 213 ? 45.365 -35.274 -23.958 1.00 53.12 213 GLY A N 1
ATOM 1676 C CA . GLY A 1 213 ? 46.660 -35.988 -24.076 1.00 53.12 213 GLY A CA 1
ATOM 1677 C C . GLY A 1 213 ? 47.844 -35.081 -24.460 1.00 53.12 213 GLY A C 1
ATOM 1678 O O . GLY A 1 213 ? 47.708 -34.238 -25.335 1.00 53.12 213 GLY A O 1
ATOM 1679 N N . SER A 1 214 ? 49.047 -35.159 -23.884 1.00 49.31 214 SER A N 1
ATOM 1680 C CA . SER A 1 214 ? 49.801 -36.276 -23.290 1.00 49.31 214 SER A CA 1
ATOM 1681 C C . SER A 1 214 ? 50.030 -36.136 -21.776 1.00 49.31 214 SER A C 1
ATOM 1683 O O . SER A 1 214 ? 49.914 -35.044 -21.233 1.00 49.31 214 SER A O 1
ATOM 1685 N N . ASN A 1 215 ? 50.381 -37.249 -21.116 1.00 57.12 215 ASN A N 1
ATOM 1686 C CA . ASN A 1 215 ? 50.663 -37.393 -19.678 1.00 57.12 215 ASN A CA 1
ATOM 1687 C C . ASN A 1 215 ? 51.886 -36.595 -19.175 1.00 57.12 215 ASN A C 1
ATOM 1689 O O . ASN A 1 215 ? 52.797 -37.177 -18.597 1.00 57.12 215 ASN A O 1
ATOM 1693 N N . ASP A 1 216 ? 51.884 -35.277 -19.335 1.00 53.06 216 ASP A N 1
ATOM 1694 C CA . ASP A 1 216 ? 52.722 -34.381 -18.550 1.00 53.06 216 ASP A CA 1
ATOM 1695 C C . ASP A 1 216 ? 51.795 -33.514 -17.703 1.00 53.06 216 ASP A C 1
ATOM 1697 O O . ASP A 1 216 ? 51.085 -32.626 -18.176 1.00 53.06 216 ASP A O 1
ATOM 1701 N N . SER A 1 217 ? 51.757 -33.852 -16.417 1.00 55.16 217 SER A N 1
ATOM 1702 C CA . SER A 1 217 ? 50.977 -33.207 -15.373 1.00 55.16 217 SER A CA 1
ATOM 1703 C C . SER A 1 217 ? 51.320 -31.720 -15.258 1.00 55.16 217 SER A C 1
ATOM 1705 O O . SER A 1 217 ? 52.180 -31.316 -14.476 1.00 55.16 217 SER A O 1
ATOM 1707 N N . SER A 1 218 ? 50.637 -30.876 -16.022 1.00 52.22 218 SER A N 1
ATOM 1708 C CA . SER A 1 218 ? 50.563 -29.446 -15.742 1.00 52.22 218 SER A CA 1
ATOM 1709 C C . SER A 1 218 ? 49.300 -28.867 -16.366 1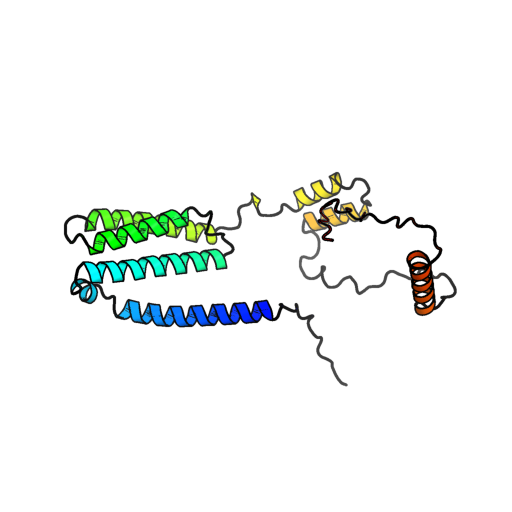.00 52.22 218 SER A C 1
ATOM 1711 O O . SER A 1 218 ? 49.310 -28.312 -17.463 1.00 52.22 218 SER A O 1
ATOM 1713 N N . VAL A 1 219 ? 48.181 -28.996 -15.652 1.00 51.09 219 VAL A N 1
ATOM 1714 C CA . VAL A 1 219 ? 46.969 -28.228 -15.951 1.00 51.09 219 VAL A CA 1
ATOM 1715 C C . VAL A 1 219 ? 47.303 -26.751 -15.719 1.00 51.09 219 VAL A C 1
ATOM 1717 O O . VAL A 1 219 ? 47.274 -26.259 -14.593 1.00 51.09 219 VAL A O 1
ATOM 1720 N N . LYS A 1 220 ? 47.665 -26.028 -16.782 1.00 52.97 220 LYS A N 1
ATOM 1721 C CA . LYS A 1 220 ? 47.761 -24.565 -16.758 1.00 52.97 220 LYS A CA 1
ATOM 1722 C C . LYS A 1 220 ? 46.386 -23.981 -17.048 1.00 52.97 220 LYS A C 1
ATOM 1724 O O . LYS A 1 220 ? 46.021 -23.742 -18.193 1.00 52.97 220 LYS A O 1
ATOM 1729 N N . GLY A 1 221 ? 45.644 -23.734 -15.974 1.00 52.47 221 GLY A N 1
ATOM 1730 C CA . GLY A 1 221 ? 44.408 -22.963 -15.976 1.00 52.47 221 GLY A CA 1
ATOM 1731 C C . GLY A 1 221 ? 44.305 -22.104 -14.706 1.00 52.47 221 GLY A C 1
ATOM 1732 O O . GLY A 1 221 ? 44.871 -22.486 -13.684 1.00 52.47 221 GLY A O 1
ATOM 1733 N N . PRO A 1 222 ? 43.598 -20.958 -14.726 1.00 43.72 222 PRO A N 1
ATOM 1734 C CA . PRO A 1 222 ? 43.532 -20.011 -13.600 1.00 43.72 222 PRO A CA 1
ATOM 1735 C C . PRO A 1 222 ? 42.798 -20.496 -12.337 1.00 43.72 222 PRO A C 1
ATOM 1737 O O . PRO A 1 222 ? 42.596 -19.707 -11.420 1.00 43.72 222 PRO A O 1
ATOM 1740 N N . LEU A 1 223 ? 42.373 -21.758 -12.276 1.00 46.34 223 LEU A N 1
ATOM 1741 C CA . LEU A 1 223 ? 41.703 -22.345 -11.118 1.00 46.34 223 LEU A CA 1
ATOM 1742 C C . LEU A 1 223 ? 42.580 -23.471 -10.570 1.00 46.34 223 LEU A C 1
ATOM 1744 O O . LEU A 1 223 ? 42.401 -24.640 -10.902 1.00 46.34 223 LEU A O 1
ATOM 1748 N N . GLN A 1 224 ? 43.570 -23.097 -9.760 1.00 45.47 224 GLN A N 1
ATOM 1749 C CA . GLN A 1 224 ? 44.307 -24.056 -8.944 1.00 45.47 224 GLN A CA 1
ATOM 1750 C C . GLN A 1 224 ? 43.396 -24.558 -7.818 1.00 45.47 224 GLN A C 1
ATOM 1752 O O . GLN A 1 224 ? 42.784 -23.767 -7.100 1.00 45.47 224 GLN A O 1
ATOM 1757 N N . HIS A 1 225 ? 43.313 -25.883 -7.693 1.00 36.56 225 HIS A N 1
ATOM 1758 C CA . HIS A 1 225 ? 42.684 -26.575 -6.577 1.00 36.56 225 HIS A CA 1
ATOM 1759 C C . HIS A 1 225 ? 43.343 -26.143 -5.260 1.00 36.56 225 HIS A C 1
ATOM 1761 O O . HIS A 1 225 ? 44.538 -26.352 -5.059 1.00 36.56 225 HIS A O 1
ATOM 1767 N N . LEU A 1 226 ? 42.551 -25.568 -4.355 1.00 37.44 226 LEU A N 1
ATOM 1768 C CA . LEU A 1 226 ? 42.893 -25.505 -2.939 1.00 37.44 226 LEU A CA 1
ATOM 1769 C C . LEU A 1 226 ? 42.807 -26.936 -2.402 1.00 37.44 226 LEU A C 1
ATOM 1771 O O . LEU A 1 226 ? 41.712 -27.455 -2.181 1.00 37.44 226 LEU A O 1
ATOM 1775 N N . ASN A 1 227 ? 43.960 -27.587 -2.256 1.00 38.50 227 ASN A N 1
ATOM 1776 C CA . ASN A 1 227 ? 44.059 -28.810 -1.477 1.00 38.50 227 ASN A CA 1
ATOM 1777 C C . ASN A 1 227 ? 43.717 -28.470 -0.022 1.00 38.50 227 ASN A C 1
ATOM 1779 O O . ASN A 1 227 ? 44.318 -27.594 0.595 1.00 38.50 227 ASN A O 1
ATOM 1783 N N . SER A 1 228 ? 42.671 -29.131 0.461 1.00 37.66 228 SER A N 1
ATOM 1784 C CA . SER A 1 228 ? 42.197 -29.111 1.835 1.00 37.66 228 SER A CA 1
ATOM 1785 C C . SER A 1 228 ? 43.127 -29.977 2.677 1.00 37.66 228 SER A C 1
ATOM 1787 O O . SER A 1 228 ? 42.939 -31.190 2.736 1.00 37.66 228 SER A O 1
ATOM 1789 N N . ASP A 1 229 ? 44.090 -29.358 3.350 1.00 43.12 229 ASP A N 1
ATOM 1790 C CA . ASP A 1 229 ? 44.789 -29.990 4.465 1.00 43.12 229 ASP A CA 1
ATOM 1791 C C . ASP A 1 229 ? 43.840 -30.009 5.673 1.00 43.12 229 ASP A C 1
ATOM 1793 O O . ASP A 1 229 ? 43.639 -29.001 6.346 1.00 43.12 229 ASP A O 1
ATOM 1797 N N . ASN A 1 230 ? 43.205 -31.155 5.916 1.00 39.91 230 ASN A N 1
ATOM 1798 C CA . ASN A 1 230 ? 42.623 -31.490 7.214 1.00 39.91 230 ASN A CA 1
ATOM 1799 C C . ASN A 1 230 ? 42.950 -32.951 7.516 1.00 39.91 230 ASN A C 1
ATOM 1801 O O . ASN A 1 230 ? 42.300 -33.886 7.050 1.00 39.91 230 ASN A O 1
ATOM 1805 N N . GLU A 1 231 ? 44.024 -33.101 8.274 1.00 45.34 231 GLU A N 1
ATOM 1806 C CA . GLU A 1 231 ? 44.579 -34.338 8.789 1.00 45.34 231 GLU A CA 1
ATOM 1807 C C . GLU A 1 231 ? 43.835 -34.700 10.086 1.00 45.34 231 GLU A C 1
ATOM 1809 O O . GLU A 1 231 ? 44.110 -34.151 11.147 1.00 45.34 231 GLU A O 1
ATOM 1814 N N . TYR A 1 232 ? 42.859 -35.604 9.996 1.00 41.91 232 TYR A N 1
ATOM 1815 C CA . TYR A 1 232 ? 42.369 -36.394 11.127 1.00 41.91 232 TYR A CA 1
ATOM 1816 C C . TYR A 1 232 ? 42.007 -37.778 10.596 1.00 41.91 232 TYR A C 1
ATOM 1818 O O . TYR A 1 232 ? 40.982 -37.942 9.936 1.00 41.91 232 TYR A O 1
ATOM 1826 N N . ASN A 1 233 ? 42.849 -38.773 10.877 1.00 41.56 233 ASN A N 1
ATOM 1827 C CA . ASN A 1 233 ? 42.423 -40.162 10.822 1.00 41.56 233 ASN A CA 1
ATOM 1828 C C . ASN A 1 233 ? 42.815 -40.860 12.124 1.00 41.56 233 ASN A C 1
ATOM 1830 O O . ASN A 1 233 ? 43.988 -41.065 12.431 1.00 41.56 233 ASN A O 1
ATOM 1834 N N . GLU A 1 234 ? 41.781 -41.157 12.894 1.00 45.97 234 GLU A N 1
ATOM 1835 C CA . GLU A 1 234 ? 41.760 -41.974 14.093 1.00 45.97 234 GLU A CA 1
ATOM 1836 C C . GLU A 1 234 ? 41.664 -43.429 13.617 1.00 45.97 234 GLU A C 1
ATOM 1838 O O . GLU A 1 234 ? 40.658 -43.825 13.029 1.00 45.97 234 GLU A O 1
ATOM 1843 N N . GLN A 1 235 ? 42.735 -44.210 13.782 1.00 41.84 235 GLN A N 1
ATOM 1844 C CA . GLN A 1 235 ? 42.744 -45.618 13.394 1.00 41.84 235 GLN A CA 1
ATOM 1845 C C . GLN A 1 235 ? 42.555 -46.497 14.631 1.00 41.84 235 GLN A C 1
ATOM 1847 O O . GLN A 1 235 ? 43.442 -46.620 15.473 1.00 41.84 235 GLN A O 1
ATOM 1852 N N . MET A 1 236 ? 41.354 -47.069 14.710 1.00 42.78 236 MET A N 1
ATOM 1853 C CA . MET A 1 236 ? 41.049 -48.313 15.407 1.00 42.78 236 MET A CA 1
ATOM 1854 C C . MET A 1 236 ? 41.840 -49.457 14.761 1.00 42.78 236 MET A C 1
ATOM 1856 O O . MET A 1 236 ? 41.727 -49.659 13.552 1.00 42.78 236 MET A O 1
ATOM 1860 N N . ASP A 1 237 ? 42.640 -50.148 15.567 1.00 39.41 237 ASP A N 1
ATOM 1861 C CA . ASP A 1 237 ? 42.588 -51.601 15.801 1.00 39.41 237 ASP A CA 1
ATOM 1862 C C . ASP A 1 237 ? 43.412 -51.937 17.059 1.00 39.41 237 ASP A C 1
ATOM 1864 O O . ASP A 1 237 ? 44.568 -51.460 17.164 1.00 39.41 237 ASP A O 1
#

Organism: Dendrobium chrysotoxum (NCBI:txid161865)

InterPro domains:
  IPR011082 Exosome-associated factor Rrp47/DNA strand repair C1D [PTHR15341] (12-222)

Radius of gyration: 33.31 Å; chains: 1; bounding box: 73×70×79 Å